Protein AF-A0A4R5LF84-F1 (afdb_monomer_lite)

Foldseek 3Di:
DAEEEEEEDPLLQVLQVLLCVVVVHPHHYDYQYQQLQFAAQACLQPPVRPRLQRSLVVQVLLPPDDSCNSVVNSVVLVVVLVDPAAYEYEAELFPSSLLVLLVSLLSCLVPQQSYWYFYDYPVCSDDDCVNVSVSVRVVVTGRDDSVVSVVSPVLNVVSNVVRARGWAADPNHTDHDHLVVLLVLLVVVVVVVVPDPPPDDDQDLQNSQVSSVVVRVRHRQDSSNSSSSQVVCVVVVVDDDDPVVCVVCVVVVVVVVVPDDDDPPPPPDDDDDD

Sequence (274 aa):
MTTIHLIYGEPAATALRQALETAGRPDRVIALRDDLTVGPLRDIDVASNPGVVQRAAFWERLGDAPPALAHDDCAALNALEADDSHVVIWHTHDAAHQLALRRVCYRLRDVPQRLNEVRLTADEISGPNAAARIEARLPDAAPISVLRITRLALEWQEAKFANGETRRWRDNTFTSGTWSDLDAMILDVLDAHEDRPAGASWLASDALGAALTRGGAGFTVGEPVVLWRLRELCAAEELRLRDDMCAACAPLAAAARAARPPLPQTAAHLSLPR

Structure (mmCIF, N/CA/C/O backbone):
data_AF-A0A4R5LF84-F1
#
_entry.id   AF-A0A4R5LF84-F1
#
loop_
_atom_site.group_PDB
_atom_site.id
_atom_site.type_symbol
_atom_site.label_atom_id
_atom_site.label_alt_id
_atom_site.label_comp_id
_atom_site.label_asym_id
_atom_site.label_entity_id
_atom_site.label_seq_id
_atom_site.pdbx_PDB_ins_code
_atom_site.Cartn_x
_atom_site.Cartn_y
_atom_site.Cartn_z
_atom_site.occupancy
_atom_site.B_iso_or_equiv
_atom_site.auth_seq_id
_atom_site.auth_comp_id
_atom_site.auth_asym_id
_atom_site.auth_atom_id
_atom_site.pdbx_PDB_model_num
ATOM 1 N N . MET A 1 1 ? -9.801 -0.338 26.945 1.00 60.41 1 MET A N 1
ATOM 2 C CA . MET A 1 1 ? -10.171 -0.775 25.583 1.00 60.41 1 MET A CA 1
ATOM 3 C C . MET A 1 1 ? -8.881 -0.882 24.799 1.00 60.41 1 MET A C 1
ATOM 5 O O . MET A 1 1 ? -8.114 0.067 24.835 1.00 60.41 1 MET A O 1
ATOM 9 N N . THR A 1 2 ? -8.596 -2.033 24.198 1.00 84.62 2 THR A N 1
ATOM 10 C CA . THR A 1 2 ? -7.394 -2.253 23.381 1.00 84.62 2 THR A CA 1
ATOM 11 C C . THR A 1 2 ? -7.616 -1.671 21.989 1.00 84.62 2 THR A C 1
ATOM 13 O O . THR A 1 2 ? -8.634 -1.975 21.362 1.00 84.62 2 THR A O 1
ATOM 16 N N . THR A 1 3 ? -6.699 -0.829 21.510 1.00 96.31 3 THR A N 1
ATOM 17 C CA . THR A 1 3 ? -6.746 -0.285 20.145 1.00 96.31 3 THR A CA 1
ATOM 18 C C . THR A 1 3 ? -5.752 -1.036 19.268 1.00 96.31 3 THR A C 1
ATOM 20 O O . THR A 1 3 ? -4.631 -1.327 19.688 1.00 96.31 3 THR A O 1
ATOM 23 N N . ILE A 1 4 ? -6.158 -1.361 18.043 1.00 98.19 4 ILE A N 1
ATOM 24 C CA . ILE A 1 4 ? -5.280 -1.938 17.026 1.00 98.19 4 ILE A CA 1
ATOM 25 C C . ILE A 1 4 ? -4.967 -0.853 16.001 1.00 98.19 4 ILE A C 1
ATOM 27 O O . ILE A 1 4 ? -5.861 -0.285 15.378 1.00 98.19 4 ILE A O 1
ATOM 31 N N . HIS A 1 5 ? -3.687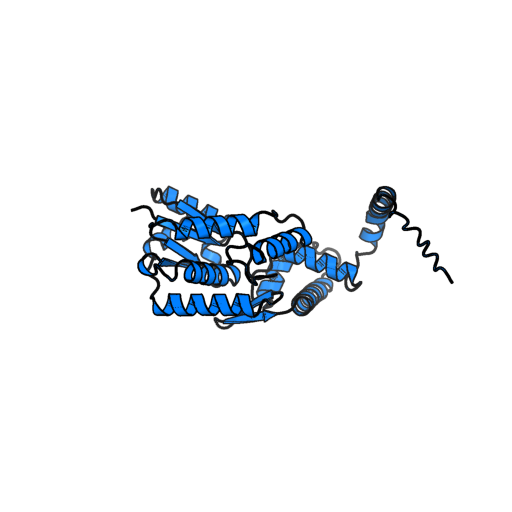 -0.570 15.813 1.00 98.50 5 HIS A N 1
ATOM 32 C CA . HIS A 1 5 ? -3.192 0.387 14.841 1.00 98.50 5 HIS A CA 1
ATOM 33 C C . HIS A 1 5 ? -2.708 -0.359 13.594 1.00 98.50 5 HIS A C 1
ATOM 35 O O . HIS A 1 5 ? -1.916 -1.294 13.706 1.00 98.50 5 HIS A O 1
ATOM 41 N N . LEU A 1 6 ? -3.160 0.054 12.409 1.00 98.44 6 LEU A N 1
ATOM 42 C CA . LEU A 1 6 ? -2.670 -0.456 11.127 1.00 98.44 6 LEU A CA 1
ATOM 43 C C . LEU A 1 6 ? -1.947 0.635 10.358 1.00 98.44 6 LEU A C 1
ATOM 45 O O . LEU A 1 6 ? -2.428 1.763 10.276 1.00 98.44 6 LEU A O 1
ATOM 49 N N . ILE A 1 7 ? -0.831 0.277 9.738 1.00 98.31 7 ILE A N 1
ATOM 50 C CA . ILE A 1 7 ? -0.108 1.147 8.813 1.00 98.31 7 ILE A CA 1
ATOM 51 C C . ILE A 1 7 ? 0.569 0.295 7.742 1.00 98.31 7 ILE A C 1
ATOM 53 O O . ILE A 1 7 ? 0.979 -0.836 8.005 1.00 98.31 7 ILE A O 1
ATOM 57 N N . TYR A 1 8 ? 0.644 0.824 6.524 1.00 97.25 8 TYR A N 1
ATOM 58 C CA . TYR A 1 8 ? 1.396 0.189 5.450 1.00 97.25 8 TYR A CA 1
ATOM 59 C C . TYR A 1 8 ? 2.903 0.432 5.630 1.00 97.25 8 TYR A C 1
ATOM 61 O O . TYR A 1 8 ? 3.317 1.554 5.922 1.00 97.25 8 TYR A O 1
ATOM 69 N N . GLY A 1 9 ? 3.704 -0.617 5.431 1.00 94.31 9 GLY A N 1
ATOM 70 C CA . GLY A 1 9 ? 5.165 -0.584 5.462 1.00 94.31 9 GLY A CA 1
ATOM 71 C C . GLY A 1 9 ? 5.775 -0.774 6.856 1.00 94.31 9 GLY A C 1
ATOM 72 O O . GLY A 1 9 ? 5.409 -0.109 7.826 1.00 94.31 9 GLY A O 1
ATOM 73 N N . GLU A 1 10 ? 6.774 -1.657 6.950 1.00 94.25 10 GLU A N 1
ATOM 74 C CA . GLU A 1 10 ? 7.465 -1.961 8.212 1.00 94.25 10 GLU A CA 1
ATOM 75 C C . GLU A 1 10 ? 8.215 -0.762 8.827 1.00 94.25 10 GLU A C 1
ATOM 77 O O . GLU A 1 10 ? 8.148 -0.600 10.049 1.00 94.25 10 GLU A O 1
ATOM 82 N N . PRO A 1 11 ? 8.883 0.124 8.054 1.00 94.50 11 PRO A N 1
ATOM 83 C CA . PRO A 1 11 ? 9.528 1.304 8.633 1.00 94.50 11 PRO A CA 1
ATOM 84 C C . PRO A 1 11 ? 8.534 2.227 9.352 1.00 94.50 11 PRO A C 1
ATOM 86 O O . PRO A 1 11 ? 8.779 2.652 10.481 1.00 94.50 11 PRO A O 1
ATOM 89 N N . ALA A 1 12 ? 7.371 2.471 8.739 1.00 96.62 12 ALA A N 1
ATOM 90 C CA . ALA A 1 12 ? 6.328 3.309 9.320 1.00 96.62 12 ALA A CA 1
ATOM 91 C C . ALA A 1 12 ? 5.664 2.628 10.533 1.00 96.62 12 ALA A C 1
ATOM 93 O O . ALA A 1 12 ? 5.406 3.280 11.546 1.00 96.62 12 ALA A O 1
ATOM 94 N N . ALA A 1 13 ? 5.461 1.306 10.480 1.00 97.75 13 ALA A N 1
ATOM 95 C CA . ALA A 1 13 ? 4.990 0.522 11.622 1.00 97.75 13 ALA A CA 1
ATOM 96 C C . ALA A 1 13 ? 5.972 0.544 12.797 1.00 97.75 13 ALA A C 1
ATOM 98 O O . ALA A 1 13 ? 5.550 0.671 13.944 1.00 97.75 13 ALA A O 1
ATOM 99 N N . THR A 1 14 ? 7.274 0.471 12.526 1.00 97.69 14 THR A N 1
ATOM 100 C CA . THR A 1 14 ? 8.323 0.559 13.549 1.00 97.69 14 THR A CA 1
ATOM 101 C C . THR A 1 14 ? 8.301 1.918 14.242 1.00 97.69 14 THR A C 1
ATOM 103 O O . THR A 1 14 ? 8.269 1.974 15.470 1.00 97.69 14 THR A O 1
ATOM 106 N N . ALA A 1 15 ? 8.219 3.006 13.472 1.00 98.00 15 ALA A N 1
ATOM 107 C CA . ALA A 1 15 ? 8.095 4.351 14.026 1.00 98.00 15 ALA A CA 1
ATOM 108 C C . ALA A 1 15 ? 6.812 4.523 14.864 1.00 98.00 15 ALA A C 1
ATOM 110 O O . ALA A 1 15 ? 6.849 5.134 15.929 1.00 98.00 15 ALA A O 1
ATOM 111 N N . LEU A 1 16 ? 5.690 3.935 14.432 1.00 98.38 16 LEU A N 1
ATOM 112 C CA . LEU A 1 16 ? 4.432 3.958 15.182 1.00 98.38 16 LEU A CA 1
ATOM 113 C C . LEU A 1 16 ? 4.494 3.145 16.484 1.00 98.38 16 LEU A C 1
ATOM 115 O O . LEU A 1 16 ? 3.971 3.601 17.499 1.00 98.38 16 LEU A O 1
ATOM 119 N N . ARG A 1 17 ? 5.150 1.975 16.491 1.00 98.12 17 ARG A N 1
ATOM 120 C CA . ARG A 1 17 ? 5.388 1.203 17.727 1.00 98.12 17 ARG A CA 1
ATOM 121 C C . ARG A 1 17 ? 6.193 2.024 18.730 1.00 98.12 17 ARG A C 1
ATOM 123 O O . ARG A 1 17 ? 5.753 2.186 19.861 1.00 98.12 17 ARG A O 1
ATOM 130 N N . GLN A 1 18 ? 7.293 2.631 18.284 1.00 97.88 18 GLN A N 1
ATOM 131 C CA . GLN A 1 18 ? 8.121 3.495 19.127 1.00 97.88 18 GLN A CA 1
ATOM 132 C C . GLN A 1 18 ? 7.339 4.706 19.668 1.00 97.88 18 GLN A C 1
ATOM 134 O O . GLN A 1 18 ? 7.492 5.071 20.834 1.00 97.88 18 GLN A O 1
ATOM 139 N N . ALA A 1 19 ? 6.478 5.319 18.849 1.00 98.06 19 ALA A N 1
ATOM 140 C CA . ALA A 1 19 ? 5.626 6.431 19.272 1.00 98.06 19 ALA A CA 1
ATOM 141 C C . ALA A 1 19 ? 4.631 6.014 20.371 1.00 98.06 19 ALA A C 1
ATOM 143 O O . ALA A 1 19 ? 4.464 6.717 21.365 1.00 98.06 19 ALA A O 1
ATOM 144 N N . LEU A 1 20 ? 3.987 4.852 20.217 1.00 97.88 20 LEU A N 1
ATOM 145 C CA . LEU A 1 20 ? 3.046 4.314 21.205 1.00 97.88 20 LEU A CA 1
ATOM 146 C C . LEU A 1 20 ? 3.741 3.917 22.510 1.00 97.88 20 LEU A C 1
ATOM 148 O O . LEU A 1 20 ? 3.230 4.232 23.584 1.00 97.88 20 LEU A O 1
ATOM 152 N N . GLU A 1 21 ? 4.911 3.284 22.423 1.00 97.31 21 GLU A N 1
ATOM 153 C CA . GLU A 1 21 ? 5.747 2.951 23.580 1.00 97.31 21 GLU A CA 1
ATOM 154 C C . GLU A 1 21 ? 6.147 4.211 24.358 1.00 97.31 21 GLU A C 1
ATOM 156 O O . GLU A 1 21 ? 5.971 4.261 25.575 1.00 97.31 21 GLU A O 1
ATOM 161 N N . THR A 1 22 ? 6.603 5.255 23.657 1.00 96.94 22 THR A N 1
ATOM 162 C CA . THR A 1 22 ? 6.957 6.556 24.259 1.00 96.94 22 THR A CA 1
ATOM 163 C C . THR A 1 22 ? 5.758 7.198 24.958 1.00 96.94 22 THR A C 1
ATOM 165 O O . THR A 1 22 ? 5.878 7.683 26.083 1.00 96.94 22 THR A O 1
ATOM 168 N N . ALA A 1 23 ? 4.576 7.112 24.345 1.00 96.25 23 ALA A N 1
ATOM 169 C CA . ALA A 1 23 ? 3.323 7.597 24.915 1.00 96.25 23 ALA A CA 1
ATOM 170 C C . ALA A 1 23 ? 2.742 6.694 26.028 1.00 96.25 23 ALA A C 1
ATOM 172 O O . ALA A 1 23 ? 1.660 6.981 26.545 1.00 96.25 23 ALA A O 1
ATOM 173 N N . GLY A 1 24 ? 3.406 5.587 26.385 1.00 95.62 24 GLY A N 1
ATOM 174 C CA . GLY A 1 24 ? 2.938 4.641 27.403 1.00 95.62 24 GLY A CA 1
ATOM 175 C C . GLY A 1 24 ? 1.653 3.897 27.021 1.00 95.62 24 GLY A C 1
ATOM 176 O O . GLY A 1 24 ? 0.900 3.474 27.901 1.00 95.62 24 GLY A O 1
ATOM 177 N N . ARG A 1 25 ? 1.370 3.754 25.720 1.00 94.56 25 ARG A N 1
ATOM 178 C CA . ARG A 1 25 ? 0.172 3.087 25.195 1.00 94.56 25 ARG A CA 1
ATOM 179 C C . ARG A 1 25 ? 0.489 1.630 24.837 1.00 94.56 25 ARG A C 1
ATOM 181 O O . ARG A 1 25 ? 1.215 1.401 23.874 1.00 94.56 25 ARG A O 1
ATOM 188 N N . PRO A 1 26 ? -0.091 0.630 25.527 1.00 92.94 26 PRO A N 1
ATOM 189 C CA . PRO A 1 26 ? 0.139 -0.791 25.241 1.00 92.94 26 PRO A CA 1
ATOM 190 C C . PRO A 1 26 ? -0.674 -1.289 24.027 1.00 92.94 26 PRO A C 1
ATOM 192 O O . PRO A 1 26 ? -1.119 -2.436 23.991 1.00 92.94 26 PRO A O 1
ATOM 195 N N . ASP A 1 27 ? -0.937 -0.409 23.061 1.00 96.00 27 ASP A N 1
ATOM 196 C CA . ASP A 1 27 ? -1.752 -0.708 21.888 1.00 96.00 27 ASP A CA 1
ATOM 197 C C . ASP A 1 27 ? -0.980 -1.572 20.882 1.00 96.00 27 ASP A C 1
ATOM 199 O O . ASP A 1 27 ? 0.245 -1.509 20.768 1.00 96.00 27 ASP A O 1
ATOM 203 N N . ARG A 1 28 ? -1.705 -2.395 20.122 1.00 96.62 28 ARG A N 1
ATOM 204 C CA . ARG A 1 28 ? -1.103 -3.329 19.162 1.00 96.62 28 ARG A CA 1
ATOM 205 C C . ARG A 1 28 ? -0.913 -2.650 17.808 1.00 96.62 28 ARG A C 1
ATOM 207 O O . ARG A 1 28 ? -1.847 -2.037 17.301 1.00 96.62 28 ARG A O 1
ATOM 214 N N . VAL A 1 29 ? 0.244 -2.843 17.172 1.00 98.06 29 VAL A N 1
ATOM 215 C CA . VAL A 1 29 ? 0.516 -2.368 15.802 1.00 98.06 29 VAL A CA 1
ATOM 216 C C . VAL A 1 29 ? 0.620 -3.541 14.831 1.00 98.06 29 VAL A C 1
ATOM 218 O O . VAL A 1 29 ? 1.381 -4.480 15.063 1.00 98.06 29 VAL A O 1
ATOM 221 N N . ILE A 1 30 ? -0.113 -3.462 13.722 1.00 97.88 30 ILE A N 1
ATOM 222 C CA . ILE A 1 30 ? -0.045 -4.390 12.592 1.00 97.88 30 ILE A CA 1
ATOM 223 C C . ILE A 1 30 ? 0.536 -3.638 11.389 1.00 97.88 30 ILE A C 1
ATOM 225 O O . ILE A 1 30 ? -0.027 -2.638 10.942 1.00 97.88 30 ILE A O 1
ATOM 229 N N . ALA A 1 31 ? 1.655 -4.137 10.865 1.00 97.31 31 ALA A N 1
ATOM 230 C CA . ALA A 1 31 ? 2.227 -3.667 9.610 1.00 97.31 31 ALA A CA 1
ATOM 231 C C . ALA A 1 31 ? 1.585 -4.436 8.450 1.00 97.31 31 ALA A C 1
ATOM 233 O O . ALA A 1 31 ? 1.705 -5.658 8.394 1.00 97.31 31 ALA A O 1
ATOM 234 N N . LEU A 1 32 ? 0.919 -3.729 7.539 1.00 96.75 32 LEU A N 1
ATOM 235 C CA . LEU A 1 32 ? 0.534 -4.287 6.242 1.00 96.75 32 LEU A CA 1
ATOM 236 C C . LEU A 1 32 ? 1.731 -4.135 5.305 1.00 96.75 32 LEU A C 1
ATOM 238 O O . LEU A 1 32 ? 2.252 -3.029 5.156 1.00 96.75 32 LEU A O 1
ATOM 242 N N . ARG A 1 33 ? 2.216 -5.229 4.726 1.00 93.56 33 ARG A N 1
ATOM 243 C CA . ARG A 1 33 ? 3.498 -5.255 3.998 1.00 93.56 33 ARG A CA 1
ATOM 244 C C . ARG A 1 33 ? 3.341 -5.515 2.507 1.00 93.56 33 ARG A C 1
ATOM 246 O O . ARG A 1 33 ? 4.270 -5.267 1.748 1.00 93.56 33 ARG A O 1
ATOM 253 N N . ASP A 1 34 ? 2.194 -6.032 2.093 1.00 93.56 34 ASP A N 1
ATOM 254 C CA . ASP A 1 34 ? 1.924 -6.384 0.711 1.00 93.56 34 ASP A CA 1
ATOM 255 C C . ASP A 1 34 ? 1.669 -5.125 -0.137 1.00 93.56 34 ASP A C 1
ATOM 257 O O . ASP A 1 34 ? 0.666 -4.435 0.051 1.00 93.56 34 ASP A O 1
ATOM 261 N N . ASP A 1 35 ? 2.570 -4.804 -1.071 1.00 94.62 35 ASP A N 1
ATOM 262 C CA . ASP A 1 35 ? 2.435 -3.624 -1.936 1.00 94.62 35 ASP A CA 1
ATOM 263 C C . ASP A 1 35 ? 1.352 -3.829 -3.004 1.00 94.62 35 ASP A C 1
ATOM 265 O O . ASP A 1 35 ? 1.576 -4.367 -4.094 1.00 94.62 35 ASP A O 1
ATOM 269 N N . LEU A 1 36 ? 0.139 -3.380 -2.687 1.00 96.31 36 LEU A N 1
ATOM 270 C CA . LEU A 1 36 ? -1.049 -3.523 -3.531 1.00 96.31 36 LEU A CA 1
ATOM 271 C C . LEU A 1 36 ? -0.988 -2.682 -4.821 1.00 96.31 36 LEU A C 1
ATOM 273 O O . LEU A 1 36 ? -1.843 -2.858 -5.696 1.00 96.31 36 LEU A O 1
ATOM 277 N N . THR A 1 37 ? -0.009 -1.780 -4.967 1.00 97.44 37 THR A N 1
ATOM 278 C CA . THR A 1 37 ? 0.106 -0.908 -6.149 1.00 97.44 37 THR A CA 1
ATOM 279 C C . THR A 1 37 ? 0.473 -1.680 -7.408 1.00 97.44 37 THR A C 1
ATOM 281 O O . THR A 1 37 ? 0.199 -1.210 -8.508 1.00 97.44 37 THR A O 1
ATOM 284 N N . VAL A 1 38 ? 1.001 -2.896 -7.266 1.00 95.81 38 VAL A N 1
ATOM 285 C CA . VAL A 1 38 ? 1.439 -3.737 -8.377 1.00 95.81 38 VAL A CA 1
ATOM 286 C C . VAL A 1 38 ? 0.874 -5.152 -8.313 1.00 95.81 38 VAL A C 1
ATOM 288 O O . VAL A 1 38 ? 0.484 -5.662 -7.257 1.00 95.81 38 VAL A O 1
ATOM 291 N N . GLY A 1 39 ? 0.831 -5.802 -9.474 1.00 94.31 39 GLY A N 1
ATOM 292 C CA . GLY A 1 39 ? 0.498 -7.217 -9.598 1.00 94.31 39 GLY A CA 1
ATOM 293 C C . GLY A 1 39 ? -0.996 -7.530 -9.431 1.00 94.31 39 GLY A C 1
ATOM 294 O O . GLY A 1 39 ? -1.841 -6.630 -9.355 1.00 94.31 39 GLY A O 1
ATOM 295 N N . PRO A 1 40 ? -1.359 -8.822 -9.394 1.00 94.38 40 PRO A N 1
ATOM 296 C CA . PRO A 1 40 ? -2.752 -9.243 -9.341 1.00 94.38 40 PRO A CA 1
ATOM 297 C C . PRO A 1 40 ? -3.381 -8.933 -7.974 1.00 94.38 40 PRO A C 1
ATOM 299 O O . PRO A 1 40 ? -2.759 -9.134 -6.930 1.00 94.38 40 PRO A O 1
ATOM 302 N N . LEU A 1 41 ? -4.635 -8.474 -7.988 1.00 94.75 41 LEU A N 1
ATOM 303 C CA . LEU A 1 41 ? -5.499 -8.299 -6.809 1.00 94.75 41 LEU A CA 1
ATOM 304 C C . LEU A 1 41 ? -6.840 -9.026 -6.927 1.00 94.75 41 LEU A C 1
ATOM 306 O O . LEU A 1 41 ? -7.611 -9.056 -5.961 1.00 94.75 41 LEU A O 1
ATOM 310 N N . ARG A 1 42 ? -7.151 -9.591 -8.097 1.00 93.56 42 ARG A N 1
ATOM 311 C CA . ARG A 1 42 ? -8.398 -10.325 -8.292 1.00 93.56 42 ARG A CA 1
ATOM 312 C C . ARG A 1 42 ? -8.516 -11.427 -7.241 1.00 93.56 42 ARG A C 1
ATOM 314 O O . ARG A 1 42 ? -7.579 -12.183 -7.010 1.00 93.56 42 ARG A O 1
ATOM 321 N N . ASP A 1 43 ? -9.668 -11.467 -6.582 1.00 91.94 43 ASP A N 1
ATOM 322 C CA . ASP A 1 43 ? -10.018 -12.467 -5.572 1.00 91.94 43 ASP A CA 1
ATOM 323 C C . ASP A 1 43 ? -9.070 -12.550 -4.353 1.00 91.94 43 ASP A C 1
ATOM 325 O O . ASP A 1 43 ? -9.099 -13.539 -3.623 1.00 91.94 43 ASP A O 1
ATOM 329 N N . ILE A 1 44 ? -8.256 -11.516 -4.083 1.00 92.69 44 ILE A N 1
ATOM 330 C CA . ILE A 1 44 ? -7.292 -11.502 -2.961 1.00 92.69 44 ILE A CA 1
ATOM 331 C C . ILE A 1 44 ? -7.954 -11.652 -1.578 1.00 92.69 44 ILE A C 1
ATOM 333 O O . ILE A 1 44 ? -7.344 -12.196 -0.666 1.00 92.69 44 ILE A O 1
ATOM 337 N N . ASP A 1 45 ? -9.207 -11.211 -1.423 1.00 90.88 45 ASP A N 1
ATOM 338 C CA . ASP A 1 45 ? -9.968 -11.342 -0.167 1.00 90.88 45 ASP A CA 1
ATOM 339 C C . ASP A 1 45 ? -11.001 -12.487 -0.201 1.00 90.88 45 ASP A C 1
ATOM 341 O O . ASP A 1 45 ? -11.886 -12.545 0.651 1.00 90.88 45 ASP A O 1
ATOM 345 N N . VAL A 1 46 ? -10.962 -13.367 -1.209 1.00 84.75 46 VAL A N 1
ATOM 346 C CA . VAL A 1 46 ? -11.893 -14.503 -1.301 1.00 84.75 46 VAL A CA 1
ATOM 347 C C . VAL A 1 46 ? -11.395 -15.643 -0.415 1.00 84.75 46 VAL A C 1
ATOM 349 O O . VAL A 1 46 ? -10.250 -16.072 -0.531 1.00 84.75 46 VAL A O 1
ATOM 352 N N . ALA A 1 47 ? -12.280 -16.179 0.430 1.00 68.44 47 ALA A N 1
ATOM 353 C CA . ALA A 1 47 ? -11.950 -17.169 1.461 1.00 68.44 47 ALA A CA 1
ATOM 354 C C . ALA A 1 47 ? -11.296 -18.468 0.940 1.00 68.44 47 ALA A C 1
ATOM 356 O O . ALA A 1 47 ? -10.560 -19.116 1.677 1.00 68.44 47 ALA A O 1
ATOM 357 N N . SER A 1 48 ? -11.523 -18.848 -0.324 1.00 69.81 48 SER A N 1
ATOM 358 C CA . SER A 1 48 ? -10.868 -20.003 -0.961 1.00 69.81 48 SER A CA 1
ATOM 359 C C . SER A 1 48 ? -9.408 -19.745 -1.380 1.00 69.81 48 SER A C 1
ATOM 361 O O . SER A 1 48 ? -8.765 -20.639 -1.924 1.00 69.81 48 SER A O 1
ATOM 363 N N . ASN A 1 49 ? -8.882 -18.537 -1.131 1.00 71.00 49 ASN A N 1
ATOM 364 C CA . ASN A 1 49 ? -7.512 -18.077 -1.389 1.00 71.00 49 ASN A CA 1
ATOM 365 C C . ASN A 1 49 ? -6.962 -18.142 -2.840 1.00 71.00 49 ASN A C 1
ATOM 367 O O . ASN A 1 49 ? -5.737 -18.090 -2.990 1.00 71.00 49 ASN A O 1
ATOM 371 N N . PRO A 1 50 ? -7.756 -18.177 -3.937 1.00 77.44 50 PRO A N 1
ATOM 372 C CA . PRO A 1 50 ? -7.177 -18.238 -5.283 1.00 77.44 50 PRO A CA 1
ATOM 373 C C . PRO A 1 50 ? -6.369 -16.977 -5.639 1.00 77.44 50 PRO A C 1
ATOM 375 O O . PRO A 1 50 ? -5.357 -17.076 -6.334 1.00 77.44 50 PRO A O 1
ATOM 378 N N . GLY A 1 51 ? -6.774 -15.799 -5.148 1.00 88.31 51 GLY A N 1
ATOM 379 C CA . GLY A 1 51 ? -6.054 -14.545 -5.385 1.00 88.31 51 GLY A CA 1
ATOM 380 C C . GLY A 1 51 ? -4.747 -14.435 -4.596 1.00 88.31 51 GLY A C 1
ATOM 381 O O . GLY A 1 51 ? -3.745 -13.961 -5.127 1.00 88.31 51 GLY A O 1
ATOM 382 N N . VAL A 1 52 ? -4.720 -14.934 -3.354 1.00 90.38 52 VAL A N 1
ATOM 383 C CA . VAL A 1 52 ? -3.516 -14.922 -2.500 1.00 90.38 52 VAL A CA 1
ATOM 384 C C . VAL A 1 52 ? -2.401 -15.763 -3.120 1.00 90.38 52 VAL A C 1
ATOM 386 O O . VAL A 1 52 ? -1.257 -15.321 -3.154 1.00 90.38 52 VAL A O 1
ATOM 389 N N . VAL A 1 53 ? -2.733 -16.930 -3.684 1.00 89.62 53 VAL A N 1
ATOM 390 C CA . VAL A 1 53 ? -1.761 -17.795 -4.377 1.00 89.62 53 VAL A CA 1
ATOM 391 C C . VAL A 1 53 ? -1.175 -17.103 -5.610 1.00 89.62 53 VAL A C 1
ATOM 393 O O . VAL A 1 53 ? 0.039 -17.102 -5.796 1.00 89.62 53 VAL A O 1
ATOM 396 N N . GLN A 1 54 ? -2.010 -16.460 -6.434 1.00 91.50 54 GLN A N 1
ATOM 397 C CA . GLN A 1 54 ? -1.530 -15.703 -7.599 1.00 91.50 54 GLN A CA 1
ATOM 398 C C . GLN A 1 54 ? -0.609 -14.548 -7.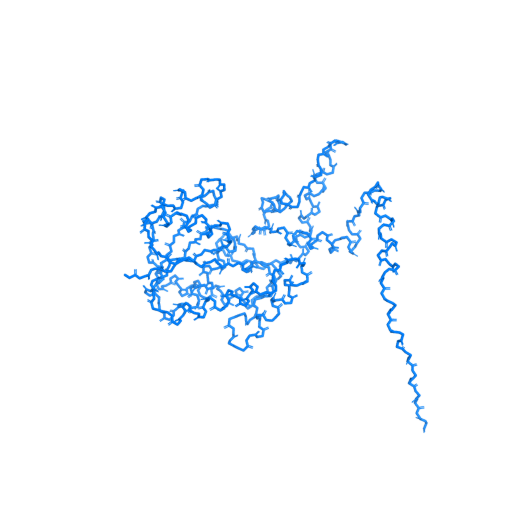198 1.00 91.50 54 GLN A C 1
ATOM 400 O O . GLN A 1 54 ? 0.350 -14.239 -7.906 1.00 91.50 54 GLN A O 1
ATOM 405 N N . ARG A 1 55 ? -0.897 -13.917 -6.059 1.00 93.00 55 ARG A N 1
ATOM 406 C CA . ARG A 1 55 ? -0.120 -12.800 -5.534 1.00 93.00 55 ARG A CA 1
ATOM 407 C C . ARG A 1 55 ? 1.206 -13.238 -4.918 1.00 93.00 55 ARG A C 1
ATOM 409 O O . ARG A 1 55 ? 2.216 -12.593 -5.175 1.00 93.00 55 ARG A O 1
ATOM 416 N N . ALA A 1 56 ? 1.229 -14.362 -4.205 1.00 90.31 56 ALA A N 1
ATOM 417 C CA . ALA A 1 56 ? 2.467 -14.996 -3.756 1.00 90.31 56 ALA A CA 1
ATOM 418 C C . ALA A 1 56 ? 3.362 -15.357 -4.953 1.00 90.31 56 ALA A C 1
ATOM 420 O O . ALA A 1 56 ? 4.511 -14.931 -5.012 1.00 90.31 56 ALA A O 1
ATOM 421 N N . ALA A 1 57 ? 2.796 -16.010 -5.976 1.00 91.12 57 ALA A N 1
ATOM 422 C CA . ALA A 1 57 ? 3.524 -16.343 -7.200 1.00 91.12 57 ALA A CA 1
ATOM 423 C C . ALA A 1 57 ? 4.022 -15.100 -7.961 1.00 91.12 57 ALA A C 1
ATOM 425 O O . ALA A 1 57 ? 5.027 -15.166 -8.662 1.00 91.12 57 ALA A O 1
ATOM 426 N N . PHE A 1 58 ? 3.311 -13.969 -7.883 1.00 92.69 58 PHE A N 1
ATOM 427 C CA . PHE A 1 58 ? 3.794 -12.697 -8.423 1.00 92.69 58 PHE A CA 1
ATOM 428 C C . PHE A 1 58 ? 5.042 -12.220 -7.675 1.00 92.69 58 PHE A C 1
ATOM 430 O O . PHE A 1 58 ? 6.057 -11.975 -8.320 1.00 92.69 58 PHE A O 1
ATOM 437 N N . TRP A 1 59 ? 4.998 -12.160 -6.343 1.00 91.50 59 TRP A N 1
ATOM 438 C CA . TRP A 1 59 ? 6.142 -11.738 -5.534 1.00 91.50 59 TRP A CA 1
ATOM 439 C C . TRP A 1 59 ? 7.364 -12.645 -5.707 1.00 91.50 59 TRP A C 1
ATOM 441 O O . TRP A 1 59 ? 8.469 -12.134 -5.871 1.00 91.50 59 TRP A O 1
ATOM 451 N N . GLU A 1 60 ? 7.164 -13.962 -5.798 1.00 89.38 60 GLU A N 1
ATOM 452 C CA . GLU A 1 60 ? 8.235 -14.930 -6.082 1.00 89.38 60 GLU A CA 1
ATOM 453 C C . GLU A 1 60 ? 8.948 -14.660 -7.417 1.00 89.38 60 GLU A C 1
ATOM 455 O O . GLU A 1 60 ? 10.155 -14.869 -7.528 1.00 89.38 60 GLU A O 1
ATOM 460 N N . ARG A 1 61 ? 8.230 -14.170 -8.441 1.00 87.00 61 ARG A N 1
ATOM 461 C CA . ARG A 1 61 ? 8.841 -13.822 -9.736 1.00 87.00 61 ARG A CA 1
ATOM 462 C C . ARG A 1 61 ? 9.692 -12.555 -9.676 1.00 87.00 61 ARG A C 1
ATOM 464 O O . ARG A 1 61 ? 10.647 -12.448 -10.441 1.00 87.00 61 ARG A O 1
ATOM 471 N N . LEU A 1 62 ? 9.356 -11.603 -8.805 1.00 86.19 62 LEU A N 1
ATOM 472 C CA . LEU A 1 62 ? 10.088 -10.335 -8.687 1.00 86.19 62 LEU A CA 1
ATOM 473 C C . LEU A 1 62 ? 11.475 -10.526 -8.038 1.00 86.19 62 LEU A C 1
ATOM 475 O O . LEU A 1 62 ? 12.401 -9.762 -8.322 1.00 86.19 62 LEU A O 1
ATOM 479 N N . GLY A 1 63 ? 11.656 -11.569 -7.224 1.00 76.81 63 GLY A N 1
ATOM 480 C CA . GLY A 1 63 ? 12.909 -11.878 -6.530 1.00 76.81 63 GLY A CA 1
ATOM 481 C C . GLY A 1 63 ? 12.698 -11.967 -5.023 1.00 76.81 63 GLY A C 1
ATOM 482 O O . GLY A 1 63 ? 11.655 -12.446 -4.608 1.00 76.81 63 GLY A O 1
ATOM 483 N N . ASP A 1 64 ? 13.666 -11.500 -4.226 1.00 71.12 64 ASP A N 1
ATOM 484 C CA . ASP A 1 64 ? 13.819 -11.641 -2.757 1.00 71.12 64 ASP A CA 1
ATOM 485 C C . ASP A 1 64 ? 12.650 -11.149 -1.856 1.00 71.12 64 ASP A C 1
ATOM 487 O O . ASP A 1 64 ? 12.826 -10.908 -0.660 1.00 71.12 64 ASP A O 1
ATOM 491 N N . ALA A 1 65 ? 11.440 -10.985 -2.389 1.00 73.38 65 ALA A N 1
ATOM 492 C CA . ALA A 1 65 ? 10.230 -10.739 -1.625 1.00 73.38 65 ALA A CA 1
ATOM 493 C C . ALA A 1 65 ? 9.808 -12.003 -0.844 1.00 73.38 65 ALA A C 1
ATOM 495 O O . ALA A 1 65 ? 9.762 -13.100 -1.410 1.00 73.38 65 ALA A O 1
ATOM 496 N N . PRO A 1 66 ? 9.439 -11.884 0.446 1.00 75.81 66 PRO A N 1
ATOM 497 C CA . PRO A 1 66 ? 8.936 -13.020 1.205 1.00 75.81 66 PRO A CA 1
ATOM 498 C C . PRO A 1 66 ? 7.650 -13.585 0.568 1.00 75.81 66 PRO A C 1
ATOM 500 O O . PRO A 1 66 ? 6.673 -12.848 0.410 1.00 75.81 66 PRO A O 1
ATOM 503 N N . PRO A 1 67 ? 7.575 -14.895 0.270 1.00 69.69 67 PRO A N 1
ATOM 504 C CA . PRO A 1 67 ? 6.401 -15.486 -0.386 1.00 69.69 67 PRO A CA 1
ATOM 505 C C . PRO A 1 67 ? 5.132 -15.395 0.480 1.00 69.69 67 PRO A C 1
ATOM 507 O O . PRO A 1 67 ? 4.012 -15.404 -0.029 1.00 69.69 67 PRO A O 1
ATOM 510 N N . ALA A 1 68 ? 5.299 -15.254 1.798 1.00 83.19 68 ALA A N 1
ATOM 511 C CA . ALA A 1 68 ? 4.211 -15.166 2.763 1.00 83.19 68 ALA A CA 1
ATOM 512 C C . ALA A 1 68 ? 3.570 -13.769 2.883 1.00 83.19 68 ALA A C 1
ATOM 514 O O . ALA A 1 68 ? 2.557 -13.657 3.562 1.00 83.19 68 ALA A O 1
ATOM 515 N N . LEU A 1 69 ? 4.090 -12.716 2.228 1.00 84.62 69 LEU A N 1
ATOM 516 C CA . LEU A 1 69 ? 3.605 -11.332 2.405 1.00 84.62 69 LEU A CA 1
ATOM 517 C C . LEU A 1 69 ? 2.079 -11.202 2.277 1.00 84.62 69 LEU A C 1
ATOM 519 O O . LEU A 1 69 ? 1.409 -10.736 3.197 1.00 84.62 69 LEU A O 1
ATOM 523 N N . ALA A 1 70 ? 1.526 -11.656 1.149 1.00 86.88 70 ALA A N 1
ATOM 524 C CA . ALA A 1 70 ? 0.091 -11.569 0.885 1.00 86.88 70 ALA A CA 1
ATOM 525 C C . ALA A 1 70 ? -0.727 -12.454 1.840 1.00 86.88 70 ALA A C 1
ATOM 527 O O . ALA A 1 70 ? -1.828 -12.081 2.244 1.00 86.88 70 ALA A O 1
ATOM 528 N N . HIS A 1 71 ? -0.193 -13.621 2.211 1.00 89.44 71 HIS A N 1
ATOM 529 C CA . HIS A 1 71 ? -0.847 -14.537 3.142 1.00 89.44 71 HIS A CA 1
ATOM 530 C C . HIS A 1 71 ? -0.932 -13.944 4.551 1.00 89.44 71 HIS A C 1
ATOM 532 O O . HIS A 1 71 ? -2.006 -13.951 5.151 1.00 89.44 71 HIS A O 1
ATOM 538 N N . ASP A 1 72 ? 0.171 -13.388 5.048 1.00 91.62 72 ASP A N 1
ATOM 539 C CA . ASP A 1 72 ? 0.270 -12.797 6.379 1.00 91.62 72 ASP A CA 1
ATOM 540 C C . ASP A 1 72 ? -0.656 -11.582 6.518 1.00 91.62 72 ASP A C 1
ATOM 542 O O . ASP A 1 72 ? -1.379 -11.468 7.509 1.00 91.62 72 ASP A O 1
ATOM 546 N N . ASP A 1 73 ? -0.701 -10.709 5.506 1.00 93.75 73 ASP A N 1
ATOM 547 C CA . ASP A 1 73 ? -1.611 -9.560 5.493 1.00 93.75 73 ASP A CA 1
ATOM 548 C C . ASP A 1 73 ? -3.083 -10.014 5.467 1.00 93.75 73 ASP A C 1
ATOM 550 O O . ASP A 1 73 ? -3.914 -9.479 6.205 1.00 93.75 73 ASP A O 1
ATOM 554 N N . CYS A 1 74 ? -3.425 -11.042 4.679 1.00 92.12 74 CYS A N 1
ATOM 555 C CA . CYS A 1 74 ? -4.765 -11.638 4.699 1.00 92.12 74 CYS A CA 1
ATOM 556 C C . CYS A 1 74 ? -5.113 -12.228 6.071 1.00 92.12 74 CYS A C 1
ATOM 558 O O . CYS A 1 74 ? -6.211 -11.996 6.578 1.00 92.12 74 CYS A O 1
ATOM 560 N N . ALA A 1 75 ? -4.193 -12.970 6.688 1.00 92.38 75 ALA A N 1
ATOM 561 C CA . ALA A 1 75 ? -4.390 -13.561 8.006 1.00 92.38 75 ALA A CA 1
ATOM 562 C C . ALA A 1 75 ? -4.585 -12.481 9.082 1.00 92.38 75 ALA A C 1
ATOM 564 O O . ALA A 1 75 ? -5.488 -12.595 9.912 1.00 92.38 75 ALA A O 1
ATOM 565 N N . ALA A 1 76 ? -3.801 -11.400 9.029 1.00 94.56 76 ALA A N 1
ATOM 566 C CA . ALA A 1 76 ? -3.941 -10.263 9.929 1.00 94.56 76 ALA A CA 1
ATOM 567 C C . ALA A 1 76 ? -5.309 -9.578 9.782 1.00 94.56 76 ALA A C 1
ATOM 569 O O . ALA A 1 76 ? -5.950 -9.278 10.789 1.00 94.56 76 ALA A O 1
ATOM 570 N N . LEU A 1 77 ? -5.788 -9.379 8.550 1.00 94.81 77 LEU A N 1
ATOM 571 C CA . LEU A 1 77 ? -7.108 -8.797 8.287 1.00 94.81 77 LEU A CA 1
ATOM 572 C C . LEU A 1 77 ? -8.254 -9.725 8.717 1.00 94.81 77 LEU A C 1
ATOM 574 O O . LEU A 1 77 ? -9.240 -9.248 9.271 1.00 94.81 77 LEU A O 1
ATOM 578 N N . ASN A 1 78 ? -8.121 -11.040 8.528 1.00 93.62 78 ASN A N 1
ATOM 579 C CA . ASN A 1 78 ? -9.103 -12.018 9.008 1.00 93.62 78 ASN A CA 1
ATOM 580 C C . ASN A 1 78 ? -9.186 -12.025 10.540 1.00 93.62 78 ASN A C 1
ATOM 582 O O . ASN A 1 78 ? -10.277 -12.039 11.103 1.00 93.62 78 ASN A O 1
ATOM 586 N N . ALA A 1 79 ? -8.037 -11.977 11.219 1.00 93.75 79 ALA A N 1
ATOM 587 C CA . ALA A 1 79 ? -7.994 -11.872 12.672 1.00 93.75 79 ALA A CA 1
ATOM 588 C C . ALA A 1 79 ? -8.619 -10.556 13.162 1.00 93.75 79 ALA A C 1
ATOM 590 O O . ALA A 1 79 ? -9.298 -10.547 14.180 1.00 93.75 79 ALA A O 1
ATOM 591 N N . LEU A 1 80 ? -8.427 -9.458 12.424 1.00 94.44 80 LEU A N 1
ATOM 592 C CA . LEU A 1 80 ? -9.000 -8.153 12.752 1.00 94.44 80 LEU A CA 1
ATOM 593 C C . LEU A 1 80 ? -10.532 -8.125 12.638 1.00 94.44 80 LEU A C 1
ATOM 595 O O . LEU A 1 80 ? -11.192 -7.490 13.461 1.00 94.44 80 LEU A O 1
ATOM 599 N N . GLU A 1 81 ? -11.090 -8.805 11.634 1.00 93.38 81 GLU A N 1
ATOM 600 C CA . GLU A 1 81 ? -12.541 -8.970 11.470 1.00 93.38 81 GLU A CA 1
ATOM 601 C C . GLU A 1 81 ? -13.172 -9.771 12.610 1.00 93.38 81 GLU A C 1
ATOM 603 O O . GLU A 1 81 ? -14.284 -9.454 13.020 1.00 93.38 81 GLU A O 1
ATOM 608 N N . ALA A 1 82 ? -12.461 -10.780 13.123 1.00 92.50 82 ALA A N 1
ATOM 609 C CA . ALA A 1 82 ? -12.916 -11.616 14.235 1.00 92.50 82 ALA A CA 1
ATOM 610 C C . ALA A 1 82 ? -12.728 -10.970 15.623 1.00 92.50 82 ALA A C 1
ATOM 612 O O . ALA A 1 82 ? -13.277 -11.466 16.605 1.00 92.50 82 ALA A O 1
ATOM 613 N N . ASP A 1 83 ? -11.929 -9.907 15.714 1.00 93.50 83 ASP A N 1
ATOM 614 C CA . ASP A 1 83 ? -11.709 -9.111 16.926 1.00 93.50 83 ASP A CA 1
ATOM 615 C C . ASP A 1 83 ? -12.802 -8.030 17.066 1.00 93.50 83 ASP A C 1
ATOM 617 O O . ASP A 1 83 ? -13.409 -7.658 16.067 1.00 93.50 83 ASP A O 1
ATOM 621 N N . ASP A 1 84 ? -13.014 -7.469 18.260 1.00 93.75 84 ASP A N 1
ATOM 622 C CA . ASP A 1 84 ? -13.967 -6.376 18.542 1.00 93.75 84 ASP A CA 1
ATOM 623 C C . ASP A 1 84 ? -13.278 -5.034 18.879 1.00 93.75 84 ASP A C 1
ATOM 625 O O . ASP A 1 84 ? -13.936 -4.005 19.055 1.00 93.75 84 ASP A O 1
ATOM 629 N N . SER A 1 85 ? -11.943 -5.005 18.943 1.00 95.88 85 SER A N 1
ATOM 630 C CA . SER A 1 85 ? -11.139 -3.814 19.226 1.00 95.88 85 SER A CA 1
ATOM 631 C C . SER A 1 85 ? -11.386 -2.675 18.234 1.00 95.88 85 SER A C 1
ATOM 633 O O . SER A 1 85 ? -11.626 -2.896 17.041 1.00 95.88 85 SER A O 1
ATOM 635 N N . HIS A 1 86 ? -11.252 -1.433 18.717 1.00 96.88 86 HIS A N 1
ATOM 636 C CA . HIS A 1 86 ? -11.182 -0.260 17.847 1.00 96.88 86 HIS A CA 1
ATOM 637 C C . HIS A 1 86 ? -9.943 -0.331 16.961 1.00 96.88 86 HIS A C 1
ATOM 639 O O . HIS A 1 86 ? -8.879 -0.790 17.380 1.00 96.88 86 HIS A O 1
ATOM 645 N N . VAL A 1 87 ? -10.096 0.158 15.738 1.00 98.31 87 VAL A N 1
ATOM 646 C CA . VAL A 1 87 ? -9.090 0.077 14.691 1.00 98.31 87 VAL A CA 1
ATOM 647 C C . VAL A 1 87 ? -8.731 1.484 14.243 1.00 98.31 87 VAL A C 1
ATOM 649 O O . VAL A 1 87 ? -9.619 2.250 13.879 1.00 98.31 87 VAL A O 1
ATOM 652 N N . VAL A 1 88 ? -7.443 1.826 14.254 1.00 98.75 88 VAL A N 1
ATOM 653 C CA . VAL A 1 88 ? -6.929 3.099 13.732 1.00 98.75 88 VAL A CA 1
ATOM 654 C C . VAL A 1 88 ? -6.037 2.808 12.533 1.00 98.75 88 VAL A C 1
ATOM 656 O O . VAL A 1 88 ? -4.965 2.227 12.693 1.00 98.75 88 VAL A O 1
ATOM 659 N N . ILE A 1 89 ? -6.452 3.219 11.335 1.00 98.62 89 ILE A N 1
ATOM 660 C CA . ILE A 1 89 ? -5.613 3.129 10.138 1.00 98.62 89 ILE A CA 1
ATOM 661 C C . ILE A 1 89 ? -4.851 4.429 9.888 1.00 98.62 89 ILE A C 1
ATOM 663 O O . ILE A 1 89 ? -5.428 5.503 9.729 1.00 98.62 89 ILE A O 1
ATOM 667 N N . TRP A 1 90 ? -3.533 4.314 9.824 1.00 98.75 90 TRP A N 1
ATOM 668 C CA . TRP A 1 90 ? -2.610 5.406 9.570 1.00 98.75 90 TRP A CA 1
ATOM 669 C C . TRP A 1 90 ? -2.224 5.396 8.104 1.00 98.75 90 TRP A C 1
ATOM 671 O O . TRP A 1 90 ? -1.770 4.379 7.569 1.00 98.75 90 TRP A O 1
ATOM 681 N N . HIS A 1 91 ? -2.413 6.521 7.429 1.00 98.31 91 HIS A N 1
ATOM 682 C CA . HIS A 1 91 ? -2.178 6.565 5.997 1.00 98.31 91 HIS A CA 1
ATOM 683 C C . HIS A 1 91 ? -1.656 7.919 5.528 1.00 98.31 91 HIS A C 1
ATOM 685 O O . HIS A 1 91 ? -2.042 8.973 6.034 1.00 98.31 91 HIS A O 1
ATOM 691 N N . THR A 1 92 ? -0.798 7.875 4.512 1.00 96.88 92 THR A N 1
ATOM 692 C CA . THR A 1 92 ? -0.381 9.054 3.754 1.00 96.88 92 THR A CA 1
ATOM 693 C C . THR A 1 92 ? -1.220 9.198 2.486 1.00 96.88 92 THR A C 1
ATOM 695 O O . THR A 1 92 ? -2.217 8.490 2.296 1.00 96.88 92 THR A O 1
ATOM 698 N N . HIS A 1 93 ? -0.844 10.136 1.617 1.00 94.69 93 HIS A N 1
ATOM 699 C CA . HIS A 1 93 ? -1.391 10.245 0.265 1.00 94.69 93 HIS A CA 1
ATOM 700 C C . HIS A 1 93 ? -0.693 9.319 -0.751 1.00 94.69 93 HIS A C 1
ATOM 702 O O . HIS A 1 93 ? -1.026 9.367 -1.930 1.00 94.69 93 HIS A O 1
ATOM 708 N N . ASP A 1 94 ? 0.258 8.485 -0.318 1.00 95.38 94 ASP A N 1
ATOM 709 C CA . ASP A 1 94 ? 0.887 7.491 -1.190 1.00 95.38 94 ASP A CA 1
ATOM 710 C C . ASP A 1 94 ? -0.113 6.399 -1.613 1.00 95.38 94 ASP A C 1
ATOM 712 O O . ASP A 1 94 ? -0.995 5.996 -0.847 1.00 95.38 94 ASP A O 1
ATOM 716 N N . ALA A 1 95 ? 0.041 5.906 -2.842 1.00 97.56 95 ALA A N 1
ATOM 717 C CA . ALA A 1 95 ? -0.855 4.933 -3.453 1.00 97.56 95 ALA A CA 1
ATOM 718 C C . ALA A 1 95 ? -0.996 3.640 -2.636 1.00 97.56 95 ALA A C 1
ATOM 720 O O . ALA A 1 95 ? -2.111 3.129 -2.501 1.00 97.56 95 ALA A O 1
ATOM 721 N N . ALA A 1 96 ? 0.089 3.125 -2.052 1.00 97.12 96 ALA A N 1
ATOM 722 C CA . ALA A 1 96 ? 0.046 1.887 -1.284 1.00 97.12 96 ALA A CA 1
ATOM 723 C C . ALA A 1 96 ? -0.742 2.073 0.020 1.00 97.12 96 ALA A C 1
ATOM 725 O O . ALA A 1 96 ? -1.629 1.276 0.337 1.00 97.12 96 ALA A O 1
ATOM 726 N N . HIS A 1 97 ? -0.527 3.195 0.716 1.00 97.94 97 HIS A N 1
ATOM 727 C CA . HIS A 1 97 ? -1.330 3.579 1.883 1.00 97.94 97 HIS A CA 1
ATOM 728 C C . HIS A 1 97 ? -2.810 3.766 1.521 1.00 97.94 97 HIS A C 1
ATOM 730 O O . HIS A 1 97 ? -3.702 3.357 2.268 1.00 97.94 97 HIS A O 1
ATOM 736 N N . GLN A 1 98 ? -3.088 4.364 0.363 1.00 98.25 98 GLN A N 1
ATOM 737 C CA . GLN A 1 98 ? -4.444 4.586 -0.128 1.00 98.25 98 GLN A CA 1
ATOM 738 C C . GLN A 1 98 ? -5.158 3.277 -0.510 1.00 98.25 98 GLN A C 1
ATOM 740 O O . GLN A 1 98 ? -6.360 3.150 -0.253 1.00 98.25 98 GLN A O 1
ATOM 745 N N . LEU A 1 99 ? -4.457 2.282 -1.059 1.00 98.44 99 LEU A N 1
ATOM 746 C CA . LEU A 1 99 ? -5.015 0.943 -1.291 1.00 98.44 99 LEU A CA 1
ATOM 747 C C . LEU A 1 99 ? -5.239 0.191 0.022 1.00 98.44 99 LEU A C 1
ATOM 749 O O . LEU A 1 99 ? -6.309 -0.387 0.208 1.00 98.44 99 LEU A O 1
ATOM 753 N N . ALA A 1 100 ? -4.285 0.252 0.955 1.00 98.06 100 ALA A N 1
ATOM 754 C CA . ALA A 1 100 ? -4.417 -0.359 2.275 1.00 98.06 100 ALA A CA 1
ATOM 755 C C . ALA A 1 100 ? -5.638 0.191 3.036 1.00 98.06 100 ALA A C 1
ATOM 757 O O . ALA A 1 100 ? -6.439 -0.585 3.557 1.00 98.06 100 ALA A O 1
ATOM 758 N N . LEU A 1 101 ? -5.846 1.515 3.017 1.00 98.56 101 LEU A N 1
ATOM 759 C CA . LEU A 1 101 ? -7.032 2.168 3.584 1.00 98.56 101 LEU A CA 1
ATOM 760 C C . LEU A 1 101 ? -8.335 1.596 3.015 1.00 98.56 101 LEU A C 1
ATOM 762 O O . LEU A 1 101 ? -9.249 1.249 3.765 1.00 98.56 101 LEU A O 1
ATOM 766 N N . ARG A 1 102 ? -8.421 1.495 1.688 1.00 98.56 102 ARG A N 1
ATOM 767 C CA . ARG A 1 102 ? -9.608 0.982 0.991 1.00 98.56 102 ARG A CA 1
ATOM 768 C C . ARG A 1 102 ? -9.866 -0.477 1.315 1.00 98.56 102 ARG A C 1
ATOM 770 O O . ARG A 1 102 ? -10.999 -0.837 1.623 1.00 98.56 102 ARG A O 1
ATOM 777 N N . ARG A 1 103 ? -8.812 -1.294 1.325 1.00 98.06 103 ARG A N 1
ATOM 778 C CA . ARG A 1 103 ? -8.889 -2.705 1.696 1.00 98.06 103 ARG A CA 1
ATOM 779 C C . ARG A 1 103 ? -9.380 -2.880 3.131 1.00 98.06 103 ARG A C 1
ATOM 781 O O . ARG A 1 103 ? -10.315 -3.640 3.349 1.00 98.06 103 ARG A O 1
ATOM 788 N N . VAL A 1 104 ? -8.827 -2.146 4.097 1.00 98.19 104 VAL A N 1
ATOM 789 C CA . VAL A 1 104 ? -9.271 -2.209 5.502 1.00 98.19 104 VAL A CA 1
ATOM 790 C C . VAL A 1 104 ? -10.723 -1.753 5.653 1.00 98.19 104 VAL A C 1
ATOM 792 O O . VAL A 1 104 ? -11.504 -2.439 6.309 1.00 98.19 104 VAL A O 1
ATOM 795 N N . CYS A 1 105 ? -11.117 -0.656 4.995 1.00 98.31 105 CYS A N 1
ATOM 796 C CA . CYS A 1 105 ? -12.511 -0.204 4.990 1.00 98.31 105 CYS A CA 1
ATOM 797 C C . CYS A 1 105 ? -13.447 -1.246 4.375 1.00 98.31 105 CYS A C 1
ATOM 799 O O . CYS A 1 105 ? -14.538 -1.452 4.890 1.00 98.31 105 CYS A O 1
ATOM 801 N N . TYR A 1 106 ? -13.024 -1.926 3.305 1.00 97.88 106 TYR A N 1
ATOM 802 C CA . TYR A 1 106 ? -13.781 -3.026 2.720 1.00 97.88 106 TYR A CA 1
ATOM 803 C C . TYR A 1 106 ? -13.938 -4.190 3.696 1.00 97.88 106 TYR A C 1
ATOM 805 O O . TYR A 1 106 ? -15.056 -4.663 3.868 1.00 97.88 106 TYR A O 1
ATOM 813 N N . ARG A 1 107 ? -12.854 -4.652 4.329 1.00 96.06 107 ARG A N 1
ATOM 814 C CA . ARG A 1 107 ? -12.882 -5.788 5.266 1.00 96.06 107 ARG A CA 1
ATOM 815 C C . ARG A 1 107 ? -13.790 -5.497 6.470 1.00 96.06 107 ARG A C 1
ATOM 817 O O . ARG A 1 107 ? -14.701 -6.256 6.765 1.00 96.06 107 ARG A O 1
ATOM 824 N N . LEU A 1 108 ? -13.656 -4.320 7.074 1.00 96.94 108 LEU A N 1
ATOM 825 C CA . LEU A 1 108 ? -14.398 -3.943 8.285 1.00 96.94 108 LEU A CA 1
ATOM 826 C C . LEU A 1 108 ? -15.712 -3.181 8.028 1.00 96.94 108 LEU A C 1
ATOM 828 O O . LEU A 1 108 ? -16.270 -2.588 8.952 1.00 96.94 108 LEU A O 1
ATOM 832 N N . ARG A 1 109 ? -16.234 -3.186 6.793 1.00 96.75 109 ARG A N 1
ATOM 833 C CA . ARG A 1 109 ? -17.435 -2.413 6.407 1.00 96.75 109 ARG A CA 1
ATOM 834 C C . ARG A 1 109 ? -18.700 -2.778 7.189 1.00 96.75 109 ARG A C 1
ATOM 836 O O . ARG A 1 109 ? -19.580 -1.933 7.317 1.00 96.75 109 ARG A O 1
ATOM 843 N N . ASP A 1 110 ? -18.775 -4.004 7.705 1.00 95.88 110 ASP A N 1
ATOM 844 C CA . ASP A 1 110 ? -19.930 -4.515 8.454 1.00 95.88 110 ASP A CA 1
ATOM 845 C C . ASP A 1 110 ? -19.893 -4.106 9.944 1.00 95.88 110 ASP A C 1
ATOM 847 O O . ASP A 1 110 ? -20.877 -4.263 10.664 1.00 95.88 110 ASP A O 1
ATOM 851 N N . VAL A 1 111 ? -18.780 -3.519 10.403 1.00 96.25 111 VAL A N 1
ATOM 852 C CA . VAL A 1 111 ? -18.572 -3.005 11.771 1.00 96.25 111 VAL A CA 1
ATOM 853 C C . VAL A 1 111 ? -17.956 -1.591 11.760 1.00 96.25 111 VAL A C 1
ATOM 855 O O . VAL A 1 111 ? -16.928 -1.331 12.397 1.00 96.25 111 VAL A O 1
ATOM 858 N N . PRO A 1 112 ? -18.569 -0.633 11.038 1.00 95.69 112 PRO A N 1
ATOM 859 C CA . PRO A 1 112 ? -17.957 0.655 10.710 1.00 95.69 112 PRO A CA 1
ATOM 860 C C . PRO A 1 112 ? -17.641 1.527 11.934 1.00 95.69 112 PRO A C 1
ATOM 862 O O . PRO A 1 112 ? -16.717 2.333 11.889 1.00 95.69 112 PRO A O 1
ATOM 865 N N . GLN A 1 113 ? -18.352 1.345 13.050 1.00 95.31 113 GLN A N 1
ATOM 866 C CA . GLN A 1 113 ? -18.139 2.065 14.311 1.00 95.31 113 GLN A CA 1
ATOM 867 C C . GLN A 1 113 ? -16.758 1.822 14.942 1.00 95.31 113 GLN A C 1
ATOM 869 O O . GLN A 1 113 ? -16.336 2.574 15.821 1.00 95.31 113 GLN A O 1
ATOM 874 N N . ARG A 1 114 ? -16.051 0.767 14.518 1.00 96.06 114 ARG A N 1
ATOM 875 C CA . ARG A 1 114 ? -14.700 0.448 14.996 1.00 96.06 114 ARG A CA 1
ATOM 876 C C . ARG A 1 114 ? -13.615 1.232 14.260 1.00 96.06 114 ARG A C 1
ATOM 878 O O . ARG A 1 114 ? -12.518 1.359 14.802 1.00 96.06 114 ARG A O 1
ATOM 885 N N . LEU A 1 115 ? -13.902 1.730 13.055 1.00 98.25 115 LEU A N 1
ATOM 886 C CA . LEU A 1 115 ? -12.915 2.312 12.150 1.00 98.25 115 LEU A CA 1
ATOM 887 C C . LEU A 1 115 ? -12.643 3.786 12.455 1.00 98.25 115 LEU A C 1
ATOM 889 O O . LEU A 1 115 ? -13.518 4.645 12.359 1.00 98.25 115 LEU A O 1
ATOM 893 N N . ASN A 1 116 ? -11.378 4.068 12.728 1.00 98.62 116 ASN A N 1
ATOM 894 C CA . ASN A 1 116 ? -10.807 5.396 12.874 1.00 98.62 116 ASN A CA 1
ATOM 895 C C . ASN A 1 116 ? -9.620 5.533 11.920 1.00 98.62 116 ASN A C 1
ATOM 897 O O . ASN A 1 116 ? -9.024 4.535 11.510 1.00 98.62 116 ASN A O 1
ATOM 901 N N . GLU A 1 117 ? -9.236 6.757 11.595 1.00 98.62 117 GLU A N 1
ATOM 902 C CA . GLU A 1 117 ? -8.054 7.031 10.787 1.00 98.62 117 GLU A CA 1
ATOM 903 C C . GLU A 1 117 ? -7.168 8.101 11.417 1.00 98.62 117 GLU A C 1
ATOM 905 O O . GLU A 1 117 ? -7.640 8.957 12.165 1.00 98.62 117 GLU A O 1
ATOM 910 N N . VAL A 1 118 ? -5.898 8.088 11.021 1.00 98.75 118 VAL A N 1
ATOM 911 C CA . VAL A 1 118 ? -4.999 9.233 11.148 1.00 98.75 118 VAL A CA 1
ATOM 912 C C . VAL A 1 118 ? -4.367 9.504 9.792 1.00 98.75 118 VAL A C 1
ATOM 914 O O . VAL A 1 118 ? -3.837 8.604 9.132 1.00 98.75 118 VAL A O 1
ATOM 917 N N . ARG A 1 119 ? -4.422 10.771 9.382 1.00 98.06 119 ARG A N 1
ATOM 918 C CA . ARG A 1 119 ? -3.833 11.246 8.132 1.00 98.06 119 ARG A CA 1
ATOM 919 C C . ARG A 1 119 ? -2.466 11.850 8.393 1.00 98.06 119 ARG A C 1
ATOM 921 O O . ARG A 1 119 ? -2.336 12.761 9.214 1.00 98.06 119 ARG A O 1
ATOM 928 N N . LEU A 1 120 ? -1.495 11.358 7.637 1.00 97.88 120 LEU A N 1
ATOM 929 C CA . LEU A 1 120 ? -0.107 11.784 7.668 1.00 97.88 120 LEU A CA 1
ATOM 930 C C . LEU A 1 120 ? 0.333 12.302 6.291 1.00 97.88 120 LEU A C 1
ATOM 932 O O . LEU A 1 120 ? -0.250 12.000 5.249 1.00 97.88 120 LEU A O 1
ATOM 936 N N . THR A 1 121 ? 1.407 13.065 6.293 1.00 96.00 121 THR A N 1
ATOM 937 C CA . THR A 1 121 ? 2.223 13.445 5.143 1.00 96.00 121 THR A CA 1
ATOM 938 C C . THR A 1 121 ? 3.371 12.448 4.973 1.00 96.00 121 THR A C 1
ATOM 940 O O . THR A 1 121 ? 3.698 11.689 5.887 1.00 96.00 121 THR A O 1
ATOM 943 N N . ALA A 1 122 ? 3.999 12.427 3.794 1.00 91.50 122 ALA A N 1
ATOM 944 C CA . ALA A 1 122 ? 5.133 11.536 3.534 1.00 91.50 122 ALA A CA 1
ATOM 945 C C . ALA A 1 122 ? 6.330 11.817 4.466 1.00 91.50 122 ALA A C 1
ATOM 947 O O . ALA A 1 122 ? 6.996 10.886 4.923 1.00 91.50 122 ALA A O 1
ATOM 948 N N . ASP A 1 123 ? 6.558 13.087 4.808 1.00 92.62 123 ASP A N 1
ATOM 949 C CA . ASP A 1 123 ? 7.649 13.503 5.692 1.00 92.62 123 ASP A CA 1
ATOM 950 C C . ASP A 1 123 ? 7.421 13.084 7.150 1.00 92.62 123 ASP A C 1
ATOM 952 O O . ASP A 1 123 ? 8.377 12.865 7.894 1.00 92.62 123 ASP A O 1
ATOM 956 N N . GLU A 1 124 ? 6.169 12.931 7.588 1.00 95.25 124 GLU A N 1
ATOM 957 C CA . GLU A 1 124 ? 5.860 12.500 8.957 1.00 95.25 124 GLU A CA 1
ATOM 958 C C . GLU A 1 124 ? 6.238 11.042 9.225 1.00 95.25 124 GLU A C 1
ATOM 960 O O . GLU A 1 124 ? 6.592 10.714 10.354 1.00 95.25 124 GLU A O 1
ATOM 965 N N . ILE A 1 125 ? 6.224 10.187 8.200 1.00 94.19 125 ILE A N 1
ATOM 966 C CA . ILE A 1 125 ? 6.583 8.763 8.321 1.00 94.19 125 ILE A CA 1
ATOM 967 C C . ILE A 1 125 ? 8.033 8.458 7.928 1.00 94.19 125 ILE A C 1
ATOM 969 O O . ILE A 1 125 ? 8.441 7.299 7.963 1.00 94.19 125 ILE A O 1
ATOM 973 N N . SER A 1 126 ? 8.806 9.478 7.550 1.00 89.94 126 SER A N 1
ATOM 974 C CA . SER A 1 126 ? 10.136 9.314 6.961 1.00 89.94 126 SER A CA 1
ATOM 975 C C . SER A 1 126 ? 11.239 9.968 7.795 1.00 89.94 126 SER A C 1
ATOM 977 O O . SER A 1 126 ? 11.072 11.037 8.389 1.00 89.94 126 SER A O 1
ATOM 979 N N . GLY A 1 127 ? 12.421 9.350 7.775 1.00 90.19 127 GLY A N 1
ATOM 980 C CA . GLY A 1 127 ? 13.624 9.866 8.425 1.00 90.19 127 GLY A CA 1
ATOM 981 C C . GLY A 1 127 ? 13.702 9.595 9.937 1.00 90.19 127 GLY A C 1
ATOM 982 O O . GLY A 1 127 ? 12.816 8.973 10.520 1.00 90.19 127 GLY A O 1
ATOM 983 N N . PRO A 1 128 ? 14.773 10.068 10.599 1.00 90.88 128 PRO A N 1
ATOM 984 C CA . PRO A 1 128 ? 15.114 9.665 11.968 1.00 90.88 128 PRO A CA 1
ATOM 985 C C . PRO A 1 128 ? 14.117 10.142 13.035 1.00 90.88 128 PRO A C 1
ATOM 987 O O . PRO A 1 128 ? 14.039 9.550 14.105 1.00 90.88 128 PRO A O 1
ATOM 990 N N . ASN A 1 129 ? 13.335 11.186 12.746 1.00 94.38 129 ASN A N 1
ATOM 991 C CA . ASN A 1 129 ? 12.367 11.769 13.683 1.00 94.38 129 ASN A CA 1
ATOM 992 C C . ASN A 1 129 ? 10.925 11.285 13.443 1.00 94.38 129 ASN A C 1
ATOM 994 O O . ASN A 1 129 ? 9.995 11.873 13.994 1.00 94.38 129 ASN A O 1
ATOM 998 N N . ALA A 1 130 ? 10.721 10.250 12.617 1.00 96.88 130 ALA A N 1
ATOM 999 C CA . ALA A 1 130 ? 9.388 9.755 12.270 1.00 96.88 130 ALA A CA 1
ATOM 1000 C C . ALA A 1 130 ? 8.563 9.372 13.511 1.00 96.88 130 ALA A C 1
ATOM 1002 O O . ALA A 1 130 ? 7.409 9.769 13.618 1.00 96.88 130 ALA A O 1
ATOM 1003 N N . ALA A 1 131 ? 9.162 8.689 14.493 1.00 97.62 131 ALA A N 1
ATOM 1004 C CA . ALA A 1 131 ? 8.458 8.286 15.713 1.00 97.62 131 ALA A CA 1
ATOM 1005 C C . ALA A 1 131 ? 7.902 9.489 16.498 1.00 97.62 131 ALA A C 1
ATOM 1007 O O . ALA A 1 131 ? 6.718 9.517 16.811 1.00 97.62 131 ALA A O 1
ATOM 1008 N N . ALA A 1 132 ? 8.715 10.525 16.731 1.00 97.69 132 ALA A N 1
ATOM 1009 C CA . ALA A 1 132 ? 8.279 11.732 17.440 1.00 97.69 132 ALA A CA 1
ATOM 1010 C C . ALA A 1 132 ? 7.199 12.514 16.668 1.00 97.69 132 ALA A C 1
ATOM 1012 O O . ALA A 1 132 ? 6.273 13.067 17.259 1.00 97.69 132 ALA A O 1
ATOM 1013 N N . ARG A 1 133 ? 7.291 12.550 15.329 1.00 97.69 133 ARG A N 1
ATOM 1014 C CA . ARG A 1 133 ? 6.253 13.163 14.485 1.00 97.69 133 ARG A CA 1
ATOM 1015 C C . ARG A 1 133 ? 4.946 12.382 14.567 1.00 97.69 133 ARG A C 1
ATOM 1017 O O . ARG A 1 133 ? 3.905 12.993 14.749 1.00 97.69 133 ARG A O 1
ATOM 1024 N N . ILE A 1 134 ? 4.997 11.053 14.484 1.00 98.06 134 ILE A N 1
ATOM 1025 C CA . ILE A 1 134 ? 3.820 10.185 14.619 1.00 98.06 134 ILE A CA 1
ATOM 1026 C C . ILE A 1 134 ? 3.201 10.305 16.018 1.00 98.06 134 ILE A C 1
ATOM 1028 O O . ILE A 1 134 ? 1.979 10.378 16.131 1.00 98.06 134 ILE A O 1
ATOM 1032 N N . GLU A 1 135 ? 4.017 10.381 17.072 1.00 97.88 135 GLU A N 1
ATOM 1033 C CA . GLU A 1 135 ? 3.557 10.575 18.453 1.00 97.88 135 GLU A CA 1
ATOM 1034 C C . GLU A 1 135 ? 2.685 11.830 18.582 1.00 97.88 135 GLU A C 1
ATOM 1036 O O . GLU A 1 135 ? 1.580 11.771 19.125 1.00 97.88 135 GLU A O 1
ATOM 1041 N N . ALA A 1 136 ? 3.116 12.943 17.981 1.00 97.88 136 ALA A N 1
ATOM 1042 C CA . ALA A 1 136 ? 2.360 14.195 17.970 1.00 97.88 136 ALA A CA 1
ATOM 1043 C C . ALA A 1 136 ? 0.991 14.090 17.265 1.00 97.88 136 ALA A C 1
ATOM 1045 O O . ALA A 1 136 ? 0.121 14.927 17.497 1.00 97.88 136 ALA A O 1
ATOM 1046 N N . ARG A 1 137 ? 0.786 13.067 16.424 1.00 98.25 137 ARG A N 1
ATOM 1047 C CA . ARG A 1 137 ? -0.449 12.819 15.658 1.00 98.25 137 ARG A CA 1
ATOM 1048 C C . ARG A 1 137 ? -1.354 11.768 16.312 1.00 98.25 137 ARG A C 1
ATOM 1050 O O . ARG A 1 137 ? -2.452 11.521 15.823 1.00 98.25 137 ARG A O 1
ATOM 1057 N N . LEU A 1 138 ? -0.946 11.161 17.433 1.00 97.31 138 LEU A N 1
ATOM 1058 C CA . LEU A 1 138 ? -1.781 10.217 18.195 1.00 97.31 138 LEU A CA 1
ATOM 1059 C C . LEU A 1 138 ? -3.166 10.775 18.582 1.00 97.31 138 LEU A C 1
ATOM 1061 O O . LEU A 1 138 ? -4.126 10.000 18.513 1.00 97.31 138 LEU A O 1
ATOM 1065 N N . PRO A 1 139 ? -3.318 12.062 18.966 1.00 97.31 139 PRO A N 1
ATOM 1066 C CA . PRO A 1 139 ? -4.627 12.636 19.286 1.00 97.31 139 PRO A CA 1
ATOM 1067 C C . PRO A 1 139 ? -5.556 12.809 18.077 1.00 97.31 139 PRO A C 1
ATOM 1069 O O . PRO A 1 139 ? -6.752 13.008 18.269 1.00 97.31 139 PRO A O 1
ATOM 1072 N N . ASP A 1 140 ? -5.037 12.722 16.849 1.00 98.31 140 ASP A N 1
ATOM 1073 C CA . ASP A 1 140 ? -5.803 12.996 15.626 1.00 98.31 140 ASP A CA 1
ATOM 1074 C C . ASP A 1 140 ? -6.649 11.808 15.156 1.00 98.31 140 ASP A C 1
ATOM 1076 O O . ASP A 1 140 ? -7.311 11.893 14.119 1.00 98.31 140 ASP A O 1
ATOM 1080 N N . ALA A 1 141 ? -6.622 10.690 15.889 1.00 97.94 141 ALA A N 1
ATOM 1081 C CA . ALA A 1 141 ? -7.428 9.520 15.577 1.00 97.94 141 ALA A CA 1
ATOM 1082 C C . ALA A 1 141 ? -8.915 9.892 15.587 1.00 97.94 141 ALA A C 1
ATOM 1084 O O . ALA A 1 141 ? -9.491 10.195 16.632 1.00 97.94 141 ALA A O 1
ATOM 1085 N N . ALA A 1 142 ? -9.535 9.850 14.409 1.00 98.06 142 ALA A N 1
ATOM 1086 C CA . ALA A 1 142 ? -10.915 10.272 14.214 1.00 98.06 142 ALA A CA 1
ATOM 1087 C C . ALA A 1 142 ? -11.745 9.163 13.551 1.00 98.06 142 ALA A C 1
ATOM 1089 O O . ALA A 1 142 ? -11.230 8.483 12.658 1.00 98.06 142 ALA A O 1
ATOM 1090 N N . PRO A 1 143 ? -13.029 8.989 13.921 1.00 98.31 143 PRO A N 1
ATOM 1091 C CA . PRO A 1 143 ? -13.906 8.019 13.275 1.00 98.31 143 PRO A CA 1
ATOM 1092 C C . PRO A 1 143 ? -14.059 8.279 11.775 1.00 98.31 143 PRO A C 1
ATOM 1094 O O . PRO A 1 143 ? -14.254 9.419 11.343 1.00 98.31 143 PRO A O 1
ATOM 1097 N N . ILE A 1 144 ? -14.059 7.212 10.975 1.00 98.38 144 ILE A N 1
ATOM 1098 C CA . ILE A 1 144 ? -14.376 7.307 9.548 1.00 98.38 144 ILE A CA 1
ATOM 1099 C C . ILE A 1 144 ? -15.899 7.255 9.389 1.00 98.38 144 ILE A C 1
ATOM 1101 O O . ILE A 1 144 ? -16.565 6.364 9.912 1.00 98.38 144 ILE A O 1
ATOM 1105 N N . SER A 1 145 ? -16.483 8.196 8.644 1.00 98.31 145 SER A N 1
ATOM 1106 C CA . SER A 1 145 ? -17.931 8.183 8.409 1.00 98.31 145 SER A CA 1
ATOM 1107 C C . SER A 1 145 ? -18.373 6.950 7.609 1.00 98.31 145 SER A C 1
ATOM 1109 O O . SER A 1 145 ? -17.693 6.523 6.674 1.00 98.31 145 SER A O 1
ATOM 1111 N N . VAL A 1 146 ? -19.563 6.420 7.916 1.00 98.06 146 VAL A N 1
ATOM 1112 C CA . VAL A 1 146 ? -20.143 5.241 7.236 1.00 98.06 146 VAL A CA 1
ATOM 1113 C C . VAL A 1 146 ? -20.228 5.435 5.716 1.00 98.06 146 VAL A C 1
ATOM 1115 O O . VAL A 1 146 ? -19.893 4.530 4.950 1.00 98.06 146 VAL A O 1
ATOM 1118 N N . LEU A 1 147 ? -20.606 6.637 5.262 1.00 98.19 147 LEU A N 1
ATOM 1119 C CA . LEU A 1 147 ? -20.648 6.980 3.835 1.00 98.19 147 LEU A CA 1
ATOM 1120 C C . LEU A 1 147 ? -19.267 6.870 3.184 1.00 98.19 147 LEU A C 1
ATOM 1122 O O . LEU A 1 147 ? -19.132 6.343 2.080 1.00 98.19 147 LEU A O 1
ATOM 1126 N N . ARG A 1 148 ? -18.222 7.336 3.876 1.00 98.06 148 ARG A N 1
ATOM 1127 C CA . ARG A 1 148 ? -16.861 7.241 3.361 1.00 98.06 148 ARG A CA 1
ATOM 1128 C C . ARG A 1 148 ? -16.344 5.808 3.379 1.00 98.06 148 ARG A C 1
ATOM 1130 O O . ARG A 1 148 ? -15.699 5.427 2.409 1.00 98.06 148 ARG A O 1
ATOM 1137 N N . ILE A 1 149 ? -16.629 5.030 4.423 1.00 98.69 149 ILE A N 1
ATOM 1138 C CA . ILE A 1 149 ? -16.278 3.601 4.486 1.00 98.69 149 ILE A CA 1
ATOM 1139 C C . ILE A 1 149 ? -16.895 2.867 3.294 1.00 98.69 149 ILE A C 1
ATOM 1141 O O . ILE A 1 149 ? -16.184 2.169 2.579 1.00 98.69 149 ILE A O 1
ATOM 1145 N N . THR A 1 150 ? -18.181 3.104 3.020 1.00 98.19 150 THR A N 1
ATOM 1146 C CA . THR A 1 150 ? -18.895 2.502 1.883 1.00 98.19 150 THR A CA 1
ATOM 1147 C C . THR A 1 150 ? -18.241 2.870 0.551 1.00 98.19 150 THR A C 1
ATOM 1149 O O . THR A 1 150 ? -17.979 1.992 -0.268 1.00 98.19 150 THR A O 1
ATOM 1152 N N . ARG A 1 151 ? -17.905 4.152 0.347 1.00 98.25 151 ARG A N 1
ATOM 1153 C CA . ARG A 1 151 ? -17.200 4.603 -0.862 1.00 98.25 151 ARG A CA 1
ATOM 1154 C C . ARG A 1 151 ? -15.828 3.939 -1.007 1.00 98.25 151 ARG A C 1
ATOM 1156 O O . ARG A 1 151 ? -15.520 3.409 -2.064 1.00 98.25 151 ARG A O 1
ATOM 1163 N N . LEU A 1 152 ? -15.014 3.941 0.049 1.00 98.44 152 LEU A N 1
ATOM 1164 C CA . LEU A 1 152 ? -13.679 3.334 0.030 1.00 98.44 152 LEU A CA 1
ATOM 1165 C C . LEU A 1 152 ? -13.743 1.821 -0.221 1.00 98.44 152 LEU A C 1
ATOM 1167 O O . LEU A 1 152 ? -12.891 1.276 -0.919 1.00 98.44 152 LEU A O 1
ATOM 1171 N N . ALA A 1 153 ? -14.759 1.152 0.325 1.00 98.31 153 ALA A N 1
ATOM 1172 C CA . ALA A 1 153 ? -15.006 -0.262 0.090 1.00 98.31 153 ALA A CA 1
ATOM 1173 C C . ALA A 1 153 ? -15.374 -0.550 -1.375 1.00 98.31 153 ALA A C 1
ATOM 1175 O O . ALA A 1 153 ? -14.898 -1.540 -1.930 1.00 98.31 153 ALA A O 1
ATOM 1176 N N . LEU A 1 154 ? -16.167 0.318 -2.011 1.00 98.19 154 LEU A N 1
ATOM 1177 C CA . LEU A 1 154 ? -16.480 0.216 -3.438 1.00 98.19 154 LEU A CA 1
ATOM 1178 C C . LEU A 1 154 ? -15.235 0.453 -4.304 1.00 98.19 154 LEU A C 1
ATOM 1180 O O . LEU A 1 154 ? -14.922 -0.374 -5.155 1.00 98.19 154 LEU A O 1
ATOM 1184 N N . GLU A 1 155 ? -14.469 1.510 -4.022 1.00 98.00 155 GLU A N 1
ATOM 1185 C CA . GLU A 1 155 ? -13.214 1.819 -4.726 1.00 98.00 155 GLU A CA 1
ATOM 1186 C C . GLU A 1 155 ? -12.200 0.658 -4.615 1.00 98.00 155 GLU A C 1
ATOM 1188 O O . GLU A 1 155 ? -11.455 0.370 -5.552 1.00 98.00 155 GLU A O 1
ATOM 1193 N N . TRP A 1 156 ? -12.185 -0.068 -3.488 1.00 98.06 156 TRP A N 1
ATOM 1194 C CA . TRP A 1 156 ? -11.409 -1.307 -3.364 1.00 98.06 156 TRP A CA 1
ATOM 1195 C C . TRP A 1 156 ? -11.893 -2.404 -4.318 1.00 98.06 156 TRP A C 1
ATOM 1197 O O . TRP A 1 156 ? -11.084 -3.064 -4.972 1.00 98.06 156 TRP A O 1
ATOM 1207 N N . GLN A 1 157 ? -13.207 -2.631 -4.393 1.00 97.31 157 GLN A N 1
ATOM 1208 C CA . GLN A 1 157 ? -13.777 -3.628 -5.300 1.00 97.31 157 GLN A CA 1
ATOM 1209 C C . GLN A 1 157 ? -13.471 -3.292 -6.762 1.00 97.31 157 GLN A C 1
ATOM 1211 O O . GLN A 1 157 ? -13.102 -4.191 -7.516 1.00 97.31 157 GLN A O 1
ATOM 1216 N N . GLU A 1 158 ? -13.542 -2.016 -7.139 1.00 97.12 158 GLU A N 1
ATOM 1217 C CA . GLU A 1 158 ? -13.158 -1.525 -8.465 1.00 97.12 158 GLU A CA 1
ATOM 1218 C C . GLU A 1 158 ? -11.677 -1.799 -8.758 1.00 97.12 158 GLU A C 1
ATOM 1220 O O . GLU A 1 158 ? -11.357 -2.375 -9.797 1.00 97.12 158 GLU A O 1
ATOM 1225 N N . ALA A 1 159 ? -10.771 -1.493 -7.823 1.00 96.94 159 ALA A N 1
ATOM 1226 C CA . ALA A 1 159 ? -9.339 -1.760 -7.981 1.00 96.94 159 ALA A CA 1
ATOM 1227 C C . ALA A 1 159 ? -9.017 -3.262 -8.127 1.00 96.94 159 ALA A C 1
ATOM 1229 O O . ALA A 1 159 ? -8.128 -3.641 -8.904 1.00 96.94 159 ALA A O 1
ATOM 1230 N N . LYS A 1 160 ? -9.748 -4.129 -7.408 1.00 95.75 160 LYS A N 1
ATOM 1231 C CA . LYS A 1 160 ? -9.661 -5.591 -7.559 1.00 95.75 160 LYS A CA 1
ATOM 1232 C C . LYS A 1 160 ? -10.202 -6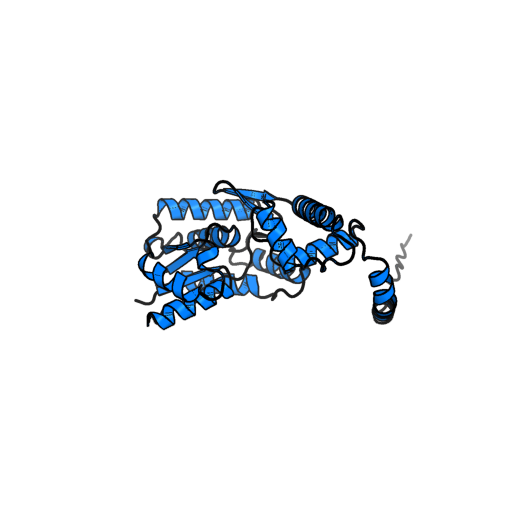.066 -8.902 1.00 95.75 160 LYS A C 1
ATOM 1234 O O . LYS A 1 160 ? -9.609 -6.958 -9.503 1.00 95.75 160 LYS A O 1
ATOM 1239 N N . PHE A 1 161 ? -11.318 -5.498 -9.356 1.00 95.44 161 PHE A N 1
ATOM 1240 C CA . PHE A 1 161 ? -11.965 -5.882 -10.607 1.00 95.44 161 PHE A CA 1
ATOM 124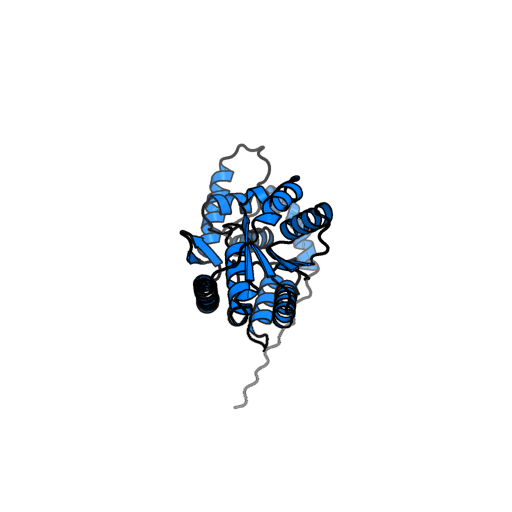1 C C . PHE A 1 161 ? -11.153 -5.446 -11.828 1.00 95.44 161 PHE A C 1
ATOM 1243 O O . PHE A 1 161 ? -10.938 -6.253 -12.728 1.00 95.44 161 PHE A O 1
ATOM 1250 N N . ALA A 1 162 ? -10.653 -4.206 -11.828 1.00 96.38 162 ALA A N 1
ATOM 1251 C CA . ALA A 1 162 ? -9.781 -3.683 -12.876 1.00 96.38 162 ALA A CA 1
ATOM 1252 C C . ALA A 1 162 ? -8.499 -4.516 -13.010 1.00 96.38 162 ALA A C 1
ATOM 1254 O O . ALA A 1 162 ? -8.022 -4.734 -14.118 1.00 96.38 162 ALA A O 1
ATOM 1255 N N . ASN A 1 163 ? -7.967 -5.008 -11.881 1.00 94.44 163 ASN A N 1
ATOM 1256 C CA . ASN A 1 163 ? -6.844 -5.946 -11.821 1.00 94.44 163 ASN A CA 1
ATOM 1257 C C . ASN A 1 163 ? -5.628 -5.542 -12.685 1.00 94.44 163 ASN A C 1
ATOM 1259 O O . ASN A 1 163 ? -4.954 -6.406 -13.241 1.00 94.44 163 ASN A O 1
ATOM 1263 N N . GLY A 1 164 ? -5.373 -4.236 -12.809 1.00 94.69 164 GLY A N 1
ATOM 1264 C CA . GLY A 1 164 ? -4.276 -3.708 -13.619 1.00 94.69 164 GLY A CA 1
ATOM 1265 C C . GLY A 1 164 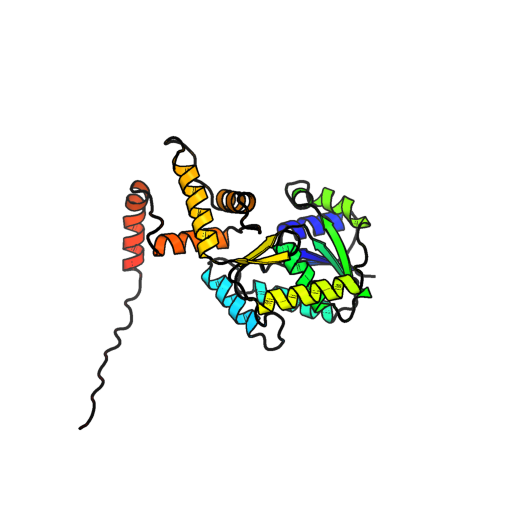? -2.899 -4.147 -13.120 1.00 94.69 164 GLY A C 1
ATOM 1266 O O . GLY A 1 164 ? -2.733 -4.496 -11.949 1.00 94.69 164 GLY A O 1
ATOM 1267 N N . GLU A 1 165 ? -1.913 -4.095 -14.015 1.00 96.12 165 GLU A N 1
ATOM 1268 C CA . GLU A 1 165 ? -0.513 -4.414 -13.710 1.00 96.12 165 GLU A CA 1
ATOM 1269 C C . GLU A 1 165 ? 0.057 -3.467 -12.652 1.00 96.12 165 GLU A C 1
ATOM 1271 O O . GLU A 1 165 ? 0.688 -3.912 -11.692 1.00 96.12 165 GLU A O 1
ATOM 1276 N N . THR A 1 166 ? -0.249 -2.174 -12.799 1.00 97.00 166 THR A N 1
ATOM 1277 C CA . THR A 1 166 ? 0.031 -1.127 -11.813 1.00 97.00 166 THR A CA 1
ATOM 1278 C C . THR A 1 166 ? -1.239 -0.342 -11.475 1.00 97.00 166 THR A C 1
ATOM 1280 O O . THR A 1 166 ? -2.178 -0.253 -12.274 1.00 97.00 166 THR A O 1
ATOM 1283 N N . ARG A 1 167 ? -1.285 0.238 -10.275 1.00 97.75 167 ARG A N 1
ATOM 1284 C CA . ARG A 1 167 ? -2.388 1.049 -9.748 1.00 97.75 167 ARG A CA 1
ATOM 1285 C C . ARG A 1 167 ? -1.825 2.382 -9.297 1.00 97.75 167 ARG A C 1
ATOM 1287 O O . ARG A 1 167 ? -1.171 2.482 -8.262 1.00 97.75 167 ARG A O 1
ATOM 1294 N N . ARG A 1 168 ? -2.090 3.402 -10.104 1.00 96.06 168 ARG A N 1
ATOM 1295 C CA . ARG A 1 168 ? -1.578 4.757 -9.921 1.00 96.06 168 ARG A CA 1
ATOM 1296 C C . ARG A 1 168 ? -2.613 5.600 -9.210 1.00 96.06 168 ARG A C 1
ATOM 1298 O O . ARG A 1 168 ? -3.779 5.598 -9.593 1.00 96.06 168 ARG A O 1
ATOM 1305 N N . TRP A 1 169 ? -2.171 6.329 -8.207 1.00 95.81 169 TRP A N 1
ATOM 1306 C CA . TRP A 1 169 ? -2.966 7.291 -7.479 1.00 95.81 169 TRP A CA 1
ATOM 1307 C C . TRP A 1 169 ? -2.797 8.679 -8.102 1.00 95.81 169 TRP A C 1
ATOM 1309 O O . TRP A 1 169 ? -1.696 9.234 -8.113 1.00 95.81 169 TRP A O 1
ATOM 1319 N N . ARG A 1 170 ? -3.878 9.227 -8.664 1.00 90.94 170 ARG A N 1
ATOM 1320 C CA . ARG A 1 170 ? -3.916 10.558 -9.296 1.00 90.94 170 ARG A CA 1
ATOM 1321 C C . ARG A 1 170 ? -5.258 11.212 -9.011 1.00 90.94 170 ARG A C 1
ATOM 1323 O O . ARG A 1 170 ? -6.275 10.534 -9.067 1.00 90.94 170 ARG A O 1
ATOM 1330 N N . ASP A 1 171 ? -5.265 12.497 -8.670 1.00 88.31 171 ASP A N 1
ATOM 1331 C CA . ASP A 1 171 ? -6.493 13.283 -8.449 1.00 88.31 171 ASP A CA 1
ATOM 1332 C C . ASP A 1 171 ? -7.531 12.591 -7.546 1.00 88.31 171 ASP A C 1
ATOM 1334 O O . ASP A 1 171 ? -8.739 12.637 -7.770 1.00 88.31 171 ASP A O 1
ATOM 1338 N N . ASN A 1 172 ? -7.041 11.923 -6.497 1.00 89.06 172 ASN A N 1
ATOM 1339 C CA . ASN A 1 172 ? -7.845 11.167 -5.541 1.00 89.06 172 ASN A CA 1
ATOM 1340 C C . ASN A 1 172 ? -8.618 9.963 -6.137 1.00 89.06 172 ASN A C 1
ATOM 1342 O O . ASN A 1 172 ? -9.621 9.528 -5.566 1.00 89.06 172 ASN A O 1
ATOM 1346 N N . THR A 1 173 ? -8.145 9.398 -7.250 1.00 93.12 173 THR A N 1
ATOM 1347 C CA . THR A 1 173 ? -8.659 8.162 -7.851 1.00 93.12 173 THR A CA 1
ATOM 1348 C C . THR A 1 173 ? -7.532 7.197 -8.234 1.00 93.12 173 THR A C 1
ATOM 1350 O O . THR A 1 173 ? -6.373 7.591 -8.394 1.00 93.12 173 THR A O 1
ATOM 1353 N N . PHE A 1 174 ? -7.874 5.913 -8.369 1.00 96.88 174 PHE A N 1
ATOM 1354 C CA . PHE A 1 174 ? -6.968 4.900 -8.898 1.00 96.88 174 PHE A CA 1
ATOM 1355 C C . PHE A 1 174 ? -7.174 4.714 -10.396 1.00 96.88 174 PHE A C 1
ATOM 1357 O O . PHE A 1 174 ? -8.269 4.394 -10.852 1.00 96.88 174 PHE A O 1
ATOM 1364 N N . THR A 1 175 ? -6.089 4.832 -11.153 1.00 95.56 175 THR A N 1
ATOM 1365 C CA . THR A 1 175 ? -6.043 4.481 -12.574 1.00 95.56 175 THR A CA 1
ATOM 1366 C C . THR A 1 175 ? -5.129 3.284 -12.780 1.00 95.56 175 THR A C 1
ATOM 1368 O O . THR A 1 175 ? -4.030 3.238 -12.218 1.00 95.56 175 THR A O 1
ATOM 1371 N N . SER A 1 176 ? -5.555 2.323 -13.596 1.00 95.62 176 SER A N 1
ATOM 1372 C CA . SER A 1 176 ? -4.690 1.219 -14.010 1.00 95.62 176 SER A CA 1
ATOM 1373 C C . SER A 1 176 ? -3.629 1.705 -14.994 1.00 95.62 176 SER A C 1
ATOM 1375 O O . SER A 1 176 ? -3.924 2.500 -15.883 1.00 95.62 176 SER A O 1
ATOM 1377 N N . GLY A 1 177 ? -2.403 1.224 -14.827 1.00 94.88 177 GLY A N 1
ATOM 1378 C CA . GLY A 1 177 ? -1.307 1.423 -15.771 1.00 94.88 177 GLY A CA 1
ATOM 1379 C C . GLY A 1 177 ? -0.679 0.094 -16.168 1.00 94.88 177 GLY A C 1
ATOM 1380 O O . GLY A 1 177 ? -0.945 -0.935 -15.537 1.00 94.88 177 GLY A O 1
ATOM 1381 N N . THR A 1 178 ? 0.178 0.137 -17.182 1.00 96.06 178 THR A N 1
ATOM 1382 C CA . THR A 1 178 ? 0.909 -1.038 -17.677 1.00 96.06 178 THR A CA 1
ATOM 1383 C C . THR A 1 178 ? 2.362 -1.044 -17.206 1.00 96.06 178 THR A C 1
ATOM 1385 O O . THR A 1 178 ? 2.870 -0.029 -16.715 1.00 96.06 178 THR A O 1
ATOM 1388 N N . TRP A 1 179 ? 3.040 -2.180 -17.362 1.00 96.06 179 TRP A N 1
ATOM 1389 C CA . TRP A 1 179 ? 4.489 -2.268 -17.202 1.00 96.06 179 TRP A CA 1
ATOM 1390 C C . TRP A 1 179 ? 5.237 -1.457 -18.255 1.00 96.06 179 TRP A C 1
ATOM 1392 O O . TRP A 1 179 ? 6.188 -0.775 -17.897 1.00 96.06 179 TRP A O 1
ATOM 1402 N N . SER A 1 180 ? 4.760 -1.440 -19.503 1.00 96.00 180 SER A N 1
ATOM 1403 C CA . SER A 1 180 ? 5.383 -0.677 -20.593 1.00 96.00 180 SER A CA 1
ATOM 1404 C C . SER A 1 180 ? 5.436 0.825 -20.309 1.00 96.00 180 SER A C 1
ATOM 1406 O O . SER A 1 180 ? 6.424 1.481 -20.615 1.00 96.00 180 SER A O 1
ATOM 1408 N N . ASP A 1 181 ? 4.408 1.377 -19.663 1.00 95.75 181 ASP A N 1
ATOM 1409 C CA . ASP A 1 181 ? 4.440 2.770 -19.210 1.00 95.75 181 ASP A CA 1
ATOM 1410 C C . ASP A 1 181 ? 5.561 3.014 -18.178 1.00 95.75 181 ASP A C 1
ATOM 1412 O O . ASP A 1 181 ? 6.185 4.072 -18.167 1.00 95.75 181 ASP A O 1
ATOM 1416 N N . LEU A 1 182 ? 5.771 2.063 -17.255 1.00 96.19 182 LEU A N 1
ATOM 1417 C CA . LEU A 1 182 ? 6.803 2.163 -16.221 1.00 96.19 182 LEU A CA 1
ATOM 1418 C C . LEU A 1 182 ? 8.199 2.000 -16.823 1.00 96.19 182 LEU A C 1
ATOM 1420 O O . LEU A 1 182 ? 9.110 2.720 -16.431 1.00 96.19 182 LEU A O 1
ATOM 1424 N N . ASP A 1 183 ? 8.337 1.098 -17.788 1.00 97.50 183 ASP A N 1
ATOM 1425 C CA . ASP A 1 183 ? 9.556 0.881 -18.558 1.00 97.50 183 ASP A CA 1
ATOM 1426 C C . ASP A 1 183 ? 9.968 2.136 -19.325 1.00 97.50 183 ASP A C 1
ATOM 1428 O O . ASP A 1 183 ? 11.115 2.558 -19.219 1.00 97.50 183 ASP A O 1
ATOM 1432 N N . ALA A 1 184 ? 9.024 2.792 -20.008 1.00 96.75 184 ALA A N 1
ATOM 1433 C CA . ALA A 1 184 ? 9.280 4.058 -20.689 1.00 96.75 184 ALA A CA 1
ATOM 1434 C C . ALA A 1 184 ? 9.805 5.126 -19.713 1.00 96.75 184 ALA A C 1
ATOM 1436 O O . ALA A 1 184 ? 10.816 5.764 -19.983 1.00 96.75 184 ALA A O 1
ATOM 1437 N N . MET A 1 185 ? 9.193 5.252 -18.527 1.00 96.38 185 MET A N 1
ATOM 1438 C CA . MET A 1 185 ? 9.689 6.167 -17.489 1.00 96.38 185 MET A CA 1
ATOM 1439 C C . MET A 1 185 ? 11.081 5.777 -16.966 1.00 96.38 185 MET A C 1
ATOM 1441 O O . MET A 1 185 ? 11.862 6.656 -16.606 1.00 96.38 185 MET A O 1
ATOM 1445 N N . ILE A 1 186 ? 11.400 4.481 -16.882 1.00 96.31 186 ILE A N 1
ATOM 1446 C CA . ILE A 1 186 ? 12.741 4.013 -16.504 1.00 96.31 186 ILE A CA 1
ATOM 1447 C C . ILE A 1 186 ? 13.759 4.458 -17.551 1.00 96.31 186 ILE A C 1
ATOM 1449 O O . ILE A 1 186 ? 14.776 5.036 -17.172 1.00 96.31 186 ILE A O 1
ATOM 1453 N N . LEU A 1 187 ? 13.480 4.229 -18.835 1.00 95.00 187 LEU A N 1
ATOM 1454 C CA . LEU A 1 187 ? 14.358 4.631 -19.933 1.00 95.00 187 LEU A CA 1
ATOM 1455 C C . LEU A 1 187 ? 14.558 6.151 -19.956 1.00 95.00 187 LEU A C 1
ATOM 1457 O O . LEU A 1 187 ? 15.699 6.593 -19.934 1.00 95.00 187 LEU A O 1
ATOM 1461 N N . ASP A 1 188 ? 13.488 6.943 -19.833 1.00 94.38 188 ASP A N 1
ATOM 1462 C CA . ASP A 1 188 ? 13.576 8.410 -19.772 1.00 94.38 188 ASP A CA 1
ATOM 1463 C C . ASP A 1 188 ? 14.494 8.898 -18.629 1.00 94.38 188 ASP A C 1
ATOM 1465 O O . ASP A 1 188 ? 15.274 9.841 -18.789 1.00 94.38 188 ASP A O 1
ATOM 1469 N N . VAL A 1 189 ? 14.417 8.266 -17.448 1.00 93.44 189 VAL A N 1
ATOM 1470 C CA . VAL A 1 189 ? 15.282 8.610 -16.305 1.00 93.44 189 VAL A CA 1
ATOM 1471 C C . VAL A 1 189 ? 16.736 8.206 -16.557 1.00 93.44 189 VAL A C 1
ATOM 1473 O O . VAL A 1 189 ? 17.644 8.921 -16.123 1.00 93.44 189 VAL A O 1
ATOM 1476 N N . LEU A 1 190 ? 16.966 7.068 -17.212 1.00 90.56 190 LEU A N 1
ATOM 1477 C CA . LEU A 1 190 ? 18.306 6.579 -17.532 1.00 90.56 190 LEU A CA 1
ATOM 1478 C C . LEU A 1 190 ? 18.969 7.424 -18.625 1.00 90.56 190 LEU A C 1
ATOM 1480 O O . LEU A 1 190 ? 20.113 7.829 -18.427 1.00 90.56 190 LEU A O 1
ATOM 1484 N N . ASP A 1 191 ? 18.246 7.777 -19.688 1.00 89.12 191 ASP A N 1
ATOM 1485 C CA . ASP A 1 191 ? 18.719 8.653 -20.768 1.00 89.12 191 ASP A CA 1
ATOM 1486 C C . ASP A 1 191 ? 19.102 10.031 -20.213 1.00 89.12 191 ASP A C 1
ATOM 1488 O O . ASP A 1 191 ? 20.207 10.526 -20.431 1.00 89.12 191 ASP A O 1
ATOM 1492 N N . ALA A 1 192 ? 18.251 10.617 -19.361 1.00 86.62 192 ALA A N 1
ATOM 1493 C CA . ALA A 1 192 ? 18.562 11.874 -18.676 1.00 86.62 192 ALA A CA 1
ATOM 1494 C C . ALA A 1 192 ? 19.777 11.774 -17.726 1.00 86.62 192 ALA A C 1
ATOM 1496 O O . ALA A 1 192 ? 20.347 12.793 -17.321 1.00 86.62 192 ALA A O 1
ATOM 1497 N N . HIS A 1 193 ? 20.161 10.561 -17.320 1.00 79.81 193 HIS A N 1
ATOM 1498 C CA . HIS A 1 193 ? 21.341 10.304 -16.500 1.00 79.81 193 HIS A CA 1
ATOM 1499 C C . HIS A 1 193 ? 22.595 9.996 -17.340 1.00 79.81 193 HIS A C 1
ATOM 1501 O O . HIS A 1 193 ? 23.704 10.155 -16.819 1.00 79.81 193 HIS A O 1
ATOM 1507 N N . GLU A 1 194 ? 22.455 9.587 -18.605 1.00 72.75 194 GLU A N 1
ATOM 1508 C CA . GLU A 1 194 ? 23.566 9.293 -19.524 1.00 72.75 194 GLU A CA 1
ATOM 1509 C C . GLU A 1 194 ? 24.387 10.548 -19.849 1.00 72.75 194 GLU A C 1
ATOM 1511 O O . GLU A 1 194 ? 25.615 10.490 -19.875 1.00 72.75 194 GLU A O 1
ATOM 1516 N N . ASP A 1 195 ? 23.735 11.710 -19.943 1.00 68.19 195 ASP A N 1
ATOM 1517 C CA . ASP A 1 195 ? 24.372 13.013 -20.195 1.00 68.19 195 ASP A CA 1
ATOM 1518 C C . ASP A 1 195 ? 25.313 13.495 -19.064 1.00 68.19 195 ASP A C 1
ATOM 1520 O O . ASP A 1 195 ? 25.882 14.593 -19.121 1.00 68.19 195 ASP A O 1
ATOM 1524 N N . ARG A 1 196 ? 25.502 12.705 -17.997 1.00 66.81 196 ARG A N 1
ATOM 1525 C CA . ARG A 1 196 ? 26.411 13.048 -16.897 1.00 66.81 196 ARG A CA 1
ATOM 1526 C C . ARG A 1 196 ? 27.878 12.770 -17.246 1.00 66.81 196 ARG A C 1
ATOM 1528 O O . ARG A 1 196 ? 28.204 11.780 -17.895 1.00 66.81 196 ARG A O 1
ATOM 1535 N N . PRO A 1 197 ? 28.812 13.603 -16.747 1.00 67.75 197 PRO A N 1
ATOM 1536 C CA . PRO A 1 197 ? 30.237 13.430 -17.010 1.00 67.75 197 PRO A CA 1
ATOM 1537 C C . PRO A 1 197 ? 30.752 12.061 -16.542 1.00 67.75 197 PRO A C 1
ATOM 1539 O O . PRO A 1 197 ? 30.279 11.520 -15.542 1.00 67.75 197 PRO A O 1
ATOM 1542 N N . ALA A 1 198 ? 31.791 11.556 -17.221 1.00 59.00 198 ALA A N 1
ATOM 1543 C CA . ALA A 1 198 ? 32.377 10.209 -17.100 1.00 59.00 198 ALA A CA 1
ATOM 1544 C C . ALA A 1 198 ? 32.972 9.816 -15.718 1.00 59.00 198 ALA A C 1
ATOM 1546 O O . ALA A 1 198 ? 33.726 8.851 -15.615 1.00 59.00 198 ALA A O 1
ATOM 1547 N N . GLY A 1 199 ? 32.633 10.533 -14.646 1.00 63.16 199 GLY A N 1
ATOM 1548 C CA . GLY A 1 199 ? 32.965 10.221 -13.252 1.00 63.16 199 GLY A CA 1
ATOM 1549 C C . GLY A 1 199 ? 31.768 10.298 -12.297 1.00 63.16 199 GLY A C 1
ATOM 1550 O O . GLY A 1 199 ? 31.966 10.284 -11.084 1.00 63.16 199 GLY A O 1
ATOM 1551 N N . ALA A 1 200 ? 30.539 10.420 -12.810 1.00 66.38 200 ALA A N 1
ATOM 1552 C CA . ALA A 1 200 ? 29.341 10.378 -11.980 1.00 66.38 200 ALA A CA 1
ATOM 1553 C C . ALA A 1 200 ? 29.167 8.997 -11.327 1.00 66.38 200 ALA A C 1
ATOM 1555 O O . ALA A 1 200 ? 29.448 7.960 -11.930 1.00 66.38 200 ALA A O 1
ATOM 1556 N N . SER A 1 201 ? 28.687 8.989 -10.082 1.00 75.38 201 SER A N 1
ATOM 1557 C CA . SER A 1 201 ? 28.301 7.758 -9.394 1.00 75.38 201 SER A CA 1
ATOM 1558 C C . SER A 1 201 ? 27.200 7.036 -10.171 1.00 75.38 201 SER A C 1
ATOM 1560 O O . SER A 1 201 ? 26.304 7.685 -10.717 1.00 75.38 201 SER A O 1
ATOM 1562 N N . TRP A 1 202 ? 27.238 5.701 -10.172 1.00 79.00 202 TRP A N 1
ATOM 1563 C CA . TRP A 1 202 ? 26.146 4.879 -10.694 1.00 79.00 202 TRP A CA 1
ATOM 1564 C C . TRP A 1 202 ? 24.816 5.268 -10.044 1.00 79.00 202 TRP A C 1
ATOM 1566 O O . TRP A 1 202 ? 24.764 5.561 -8.846 1.00 79.00 202 TRP A O 1
ATOM 1576 N N . LEU A 1 203 ? 23.747 5.271 -10.841 1.00 85.94 203 LEU A N 1
ATOM 1577 C CA . LEU A 1 203 ? 22.402 5.489 -10.328 1.00 85.94 203 LEU A CA 1
ATOM 1578 C C . LEU A 1 203 ? 21.986 4.266 -9.506 1.00 85.94 203 LEU A C 1
ATOM 1580 O O . LEU A 1 203 ? 21.881 3.161 -10.034 1.00 85.94 203 LEU A O 1
ATOM 1584 N N . ALA A 1 204 ? 21.775 4.468 -8.209 1.00 89.81 204 ALA A N 1
ATOM 1585 C CA . ALA A 1 204 ? 21.279 3.424 -7.325 1.00 89.81 204 ALA A CA 1
ATOM 1586 C C . ALA A 1 204 ? 19.789 3.120 -7.599 1.00 89.81 204 ALA A C 1
ATOM 1588 O O . ALA A 1 204 ? 19.040 3.978 -8.076 1.00 89.81 204 ALA A O 1
ATOM 1589 N N . SER A 1 205 ? 19.361 1.890 -7.308 1.00 90.06 205 SER A N 1
ATOM 1590 C CA . SER A 1 205 ? 17.992 1.386 -7.515 1.00 90.06 205 SER A CA 1
ATOM 1591 C C . SER A 1 205 ? 16.941 2.196 -6.749 1.00 90.06 205 SER A C 1
ATOM 1593 O O . SER A 1 205 ? 15.882 2.517 -7.290 1.00 90.06 205 SER A O 1
ATOM 1595 N N . ASP A 1 206 ? 17.246 2.572 -5.511 1.00 89.56 206 ASP A N 1
ATOM 1596 C CA . ASP A 1 206 ? 16.414 3.422 -4.660 1.00 89.56 206 ASP A CA 1
ATOM 1597 C C . ASP A 1 206 ? 16.283 4.847 -5.224 1.00 89.56 206 ASP A C 1
ATOM 1599 O O . ASP A 1 206 ? 15.186 5.408 -5.276 1.00 89.56 206 ASP A O 1
ATOM 1603 N N . ALA A 1 207 ? 17.382 5.415 -5.726 1.00 92.19 207 ALA A N 1
ATOM 1604 C CA . ALA A 1 207 ? 17.399 6.718 -6.376 1.00 92.19 207 ALA A CA 1
ATOM 1605 C C . ALA A 1 207 ? 16.579 6.718 -7.676 1.00 92.19 207 ALA A C 1
ATOM 1607 O O . ALA A 1 207 ? 15.866 7.693 -7.939 1.00 92.19 207 ALA A O 1
ATOM 1608 N N . LEU A 1 208 ? 16.631 5.626 -8.449 1.00 95.06 208 LEU A N 1
ATOM 1609 C CA . LEU A 1 208 ? 15.784 5.412 -9.623 1.00 95.06 208 LEU A CA 1
ATOM 1610 C C . LEU A 1 208 ? 14.304 5.316 -9.224 1.00 95.06 208 LEU A C 1
ATOM 1612 O O . LEU A 1 208 ? 13.489 6.065 -9.758 1.00 95.06 208 LEU A O 1
ATOM 1616 N N . GLY A 1 209 ? 13.947 4.497 -8.230 1.00 95.06 209 GLY A N 1
ATOM 1617 C CA . GLY A 1 209 ? 12.572 4.411 -7.717 1.00 95.06 209 GLY A CA 1
ATOM 1618 C C . GLY A 1 209 ? 12.022 5.764 -7.243 1.00 95.06 209 GLY A C 1
ATOM 1619 O O . GLY A 1 209 ? 10.899 6.160 -7.579 1.00 95.06 209 GLY A O 1
ATOM 1620 N N . ALA A 1 210 ? 12.846 6.543 -6.538 1.00 93.38 210 ALA A N 1
ATOM 1621 C CA . ALA A 1 210 ? 12.498 7.895 -6.114 1.00 93.38 210 ALA A CA 1
ATOM 1622 C C . ALA A 1 210 ? 12.344 8.865 -7.302 1.00 93.38 210 ALA A C 1
ATOM 1624 O O . ALA A 1 210 ? 11.474 9.740 -7.273 1.00 93.38 210 ALA A O 1
ATOM 1625 N N . ALA A 1 211 ? 13.164 8.728 -8.349 1.00 94.75 211 ALA A N 1
ATOM 1626 C CA . ALA A 1 211 ? 13.044 9.516 -9.574 1.00 94.75 211 ALA A CA 1
ATOM 1627 C C . ALA A 1 211 ? 11.749 9.197 -10.333 1.00 94.75 211 ALA A C 1
ATOM 1629 O O . ALA A 1 211 ? 11.033 10.130 -10.683 1.00 94.75 211 ALA A O 1
ATOM 1630 N N . LEU A 1 212 ? 11.391 7.917 -10.486 1.00 96.44 212 LEU A N 1
ATOM 1631 C CA . LEU A 1 212 ? 10.125 7.482 -11.097 1.00 96.44 212 LEU A CA 1
ATOM 1632 C C . LEU A 1 212 ? 8.913 8.040 -10.344 1.00 96.44 212 LEU A C 1
ATOM 1634 O O . LEU A 1 212 ? 7.970 8.561 -10.941 1.00 96.44 212 LEU A O 1
ATOM 1638 N N . THR A 1 213 ? 8.966 7.990 -9.012 1.00 93.94 213 THR A N 1
ATOM 1639 C CA . THR A 1 213 ? 7.908 8.527 -8.147 1.00 93.94 213 THR A CA 1
ATOM 1640 C C . THR A 1 213 ? 7.721 10.030 -8.383 1.00 93.94 213 THR A C 1
ATOM 1642 O O . THR A 1 213 ? 6.599 10.483 -8.612 1.00 93.94 213 THR A O 1
ATOM 1645 N N . ARG A 1 214 ? 8.818 10.806 -8.416 1.00 92.94 214 ARG A N 1
ATOM 1646 C CA . ARG A 1 214 ? 8.787 12.248 -8.739 1.00 92.94 214 ARG A CA 1
ATOM 1647 C C . ARG A 1 214 ? 8.370 12.532 -10.184 1.00 92.94 214 ARG A C 1
ATOM 1649 O O . ARG A 1 214 ? 7.717 13.540 -10.426 1.00 92.94 214 ARG A O 1
ATOM 1656 N N . GLY A 1 215 ? 8.724 11.649 -11.115 1.00 91.94 215 GLY A N 1
ATOM 1657 C CA . GLY A 1 215 ? 8.373 11.715 -12.536 1.00 91.94 215 GLY A CA 1
ATOM 1658 C C . GLY A 1 215 ? 6.903 11.412 -12.835 1.00 91.94 215 GLY A C 1
ATOM 1659 O O . GLY A 1 215 ? 6.490 11.463 -13.987 1.00 91.94 215 GLY A O 1
ATOM 1660 N N . GLY A 1 216 ? 6.091 11.124 -11.813 1.00 92.38 216 GLY A N 1
ATOM 1661 C CA . GLY A 1 216 ? 4.654 10.934 -11.979 1.00 92.38 216 GLY A CA 1
ATOM 1662 C C . GLY A 1 216 ? 4.233 9.484 -12.202 1.00 92.38 216 GLY A C 1
ATOM 1663 O O . GLY A 1 216 ? 3.124 9.256 -12.698 1.00 92.38 216 GLY A O 1
ATOM 1664 N N . ALA A 1 217 ? 5.034 8.500 -11.769 1.00 94.56 217 ALA A N 1
ATOM 1665 C CA . ALA A 1 217 ? 4.627 7.090 -11.757 1.00 94.56 217 ALA A CA 1
ATOM 1666 C C . ALA A 1 217 ? 3.280 6.867 -11.040 1.00 94.56 217 ALA A C 1
ATOM 1668 O O . ALA A 1 217 ? 2.546 5.935 -11.364 1.00 94.56 217 ALA A O 1
ATOM 1669 N N . GLY A 1 218 ? 2.913 7.764 -10.116 1.00 94.81 218 GLY A N 1
ATOM 1670 C CA . GLY A 1 218 ? 1.631 7.756 -9.409 1.00 94.81 218 GLY A CA 1
ATOM 1671 C C . GLY A 1 218 ? 1.597 6.798 -8.220 1.00 94.81 218 GLY A C 1
ATOM 1672 O O . GLY A 1 218 ? 0.536 6.579 -7.651 1.00 94.81 218 GLY A O 1
ATOM 1673 N N . PHE A 1 219 ? 2.733 6.216 -7.853 1.00 96.31 219 PHE A N 1
ATOM 1674 C CA . PHE A 1 219 ? 2.947 5.432 -6.641 1.00 96.31 219 PHE A CA 1
ATOM 1675 C C . PHE A 1 219 ? 4.446 5.405 -6.326 1.00 96.31 219 PHE A C 1
ATOM 1677 O O . PHE A 1 219 ? 5.265 5.672 -7.211 1.00 96.31 219 PHE A O 1
ATOM 1684 N N . THR A 1 220 ? 4.801 5.089 -5.081 1.00 94.94 220 THR A N 1
ATOM 1685 C CA . THR A 1 220 ? 6.198 4.842 -4.708 1.00 94.94 220 THR A CA 1
ATOM 1686 C C . THR A 1 220 ? 6.685 3.543 -5.345 1.00 94.94 220 THR A C 1
ATOM 1688 O O . THR A 1 220 ? 6.198 2.466 -5.012 1.00 94.94 220 THR A O 1
ATOM 1691 N N . VAL A 1 221 ? 7.657 3.628 -6.257 1.00 94.69 221 VAL A N 1
ATOM 1692 C CA . VAL A 1 221 ? 8.202 2.442 -6.938 1.00 94.69 221 VAL A CA 1
ATOM 1693 C C . VAL A 1 221 ? 9.285 1.806 -6.069 1.00 94.69 221 VAL A C 1
ATOM 1695 O O . VAL A 1 221 ? 10.414 2.293 -6.007 1.00 94.69 221 VAL A O 1
ATOM 1698 N N . GLY A 1 222 ? 8.926 0.724 -5.376 1.00 90.88 222 GLY A N 1
ATOM 1699 C CA . GLY A 1 222 ? 9.841 -0.011 -4.507 1.00 90.88 222 GLY A CA 1
ATOM 1700 C C . GLY A 1 222 ? 10.976 -0.703 -5.266 1.00 90.88 222 GLY A C 1
ATOM 1701 O O . GLY A 1 222 ? 10.814 -1.143 -6.406 1.00 90.88 222 GLY A O 1
ATOM 1702 N N . GLU A 1 223 ? 12.120 -0.854 -4.601 1.00 91.31 223 GLU A N 1
ATOM 1703 C CA . GLU A 1 223 ? 13.323 -1.466 -5.174 1.00 91.31 223 GLU A CA 1
ATOM 1704 C C . GLU A 1 223 ? 13.091 -2.851 -5.817 1.00 91.31 223 GLU A C 1
ATOM 1706 O O . GLU A 1 223 ? 13.576 -3.046 -6.932 1.00 91.31 223 GLU A O 1
ATOM 1711 N N . PRO A 1 224 ? 12.320 -3.793 -5.227 1.00 91.06 224 PRO A N 1
ATOM 1712 C CA . PRO A 1 224 ? 12.062 -5.083 -5.874 1.00 91.06 224 PRO A CA 1
ATOM 1713 C C . PRO A 1 224 ? 11.419 -4.944 -7.259 1.00 91.06 224 PRO A C 1
ATOM 1715 O O . PRO A 1 224 ? 11.766 -5.679 -8.182 1.00 91.06 224 PRO A O 1
ATOM 1718 N N . VAL A 1 225 ? 10.518 -3.969 -7.424 1.00 93.44 225 VAL A N 1
ATOM 1719 C CA . VAL A 1 225 ? 9.871 -3.677 -8.709 1.00 93.44 225 VAL A CA 1
ATOM 1720 C C . VAL A 1 225 ? 10.877 -3.058 -9.675 1.00 93.44 225 VAL A C 1
ATOM 1722 O O . VAL A 1 225 ? 10.954 -3.504 -10.816 1.00 93.44 225 VAL A O 1
ATOM 1725 N N . VAL A 1 226 ? 11.682 -2.088 -9.223 1.00 94.38 226 VAL A N 1
ATOM 1726 C CA . VAL A 1 226 ? 12.736 -1.462 -10.044 1.00 94.38 226 VAL A CA 1
ATOM 1727 C C . VAL A 1 226 ? 13.707 -2.515 -10.579 1.00 94.38 226 VAL A C 1
ATOM 1729 O O . VAL A 1 226 ? 13.921 -2.603 -11.785 1.00 94.38 226 VAL A O 1
ATOM 1732 N N . LEU A 1 227 ? 14.265 -3.349 -9.699 1.00 92.88 227 LEU A N 1
ATOM 1733 C CA . LEU A 1 227 ? 15.232 -4.379 -10.078 1.00 92.88 227 LEU A CA 1
ATOM 1734 C C . LEU A 1 227 ? 14.622 -5.413 -11.023 1.00 92.88 227 LEU A C 1
ATOM 1736 O O . LEU A 1 227 ? 15.278 -5.829 -11.978 1.00 92.88 227 LEU A O 1
ATOM 1740 N N . TRP A 1 228 ? 13.375 -5.822 -10.782 1.00 93.50 228 TRP A N 1
ATOM 1741 C CA . TRP A 1 228 ? 12.672 -6.718 -11.690 1.00 93.50 228 TRP A CA 1
ATOM 1742 C C . TRP A 1 228 ? 12.479 -6.078 -13.070 1.00 93.50 228 TRP A C 1
ATOM 1744 O O . TRP A 1 228 ? 12.864 -6.690 -14.063 1.00 93.50 228 TRP A O 1
ATOM 1754 N N . ARG A 1 229 ? 11.996 -4.830 -13.158 1.00 95.00 229 ARG A N 1
ATOM 1755 C CA . ARG A 1 229 ? 11.820 -4.149 -14.453 1.00 95.00 229 ARG A CA 1
ATOM 1756 C C . ARG A 1 229 ? 13.129 -3.967 -15.215 1.00 95.00 229 ARG A C 1
ATOM 1758 O O . ARG A 1 229 ? 13.162 -4.230 -16.411 1.00 95.00 229 ARG A O 1
ATOM 1765 N N . LEU A 1 230 ? 14.227 -3.624 -14.539 1.00 93.88 230 LEU A N 1
ATOM 1766 C CA . LEU A 1 230 ? 15.549 -3.547 -15.174 1.00 93.88 230 LEU A CA 1
ATOM 1767 C C . LEU A 1 230 ? 15.993 -4.895 -15.766 1.00 93.88 230 LEU A C 1
ATOM 1769 O O . LEU A 1 230 ? 16.617 -4.918 -16.825 1.00 93.88 230 LEU A O 1
ATOM 1773 N N . ARG A 1 231 ? 15.663 -6.024 -15.122 1.00 92.50 231 ARG A N 1
ATOM 1774 C CA . ARG A 1 231 ? 15.940 -7.366 -15.669 1.00 92.50 231 ARG A CA 1
ATOM 1775 C C . ARG A 1 231 ? 15.090 -7.660 -16.902 1.00 92.50 231 ARG A C 1
ATOM 1777 O O . ARG A 1 231 ? 15.620 -8.208 -17.863 1.00 92.50 231 ARG A O 1
ATOM 1784 N N . GLU A 1 232 ? 13.811 -7.292 -16.883 1.00 94.25 232 GLU A N 1
ATOM 1785 C CA . GLU A 1 232 ? 12.899 -7.472 -18.021 1.00 94.25 232 GLU A CA 1
ATOM 1786 C C . GLU A 1 232 ? 13.342 -6.633 -19.229 1.00 94.25 232 GLU A C 1
ATOM 1788 O O . GLU A 1 232 ? 13.444 -7.160 -20.332 1.00 94.25 232 GLU A O 1
ATOM 1793 N N . LEU A 1 233 ? 13.724 -5.371 -19.010 1.00 95.62 233 LEU A N 1
ATOM 1794 C CA . LEU A 1 233 ? 14.288 -4.493 -20.040 1.00 95.62 233 LEU A CA 1
ATOM 1795 C C . LEU A 1 233 ? 15.610 -5.026 -20.617 1.00 95.62 233 LEU A C 1
ATOM 1797 O O . LEU A 1 233 ? 15.823 -4.988 -21.827 1.00 95.62 233 LEU A O 1
ATOM 1801 N N . CYS A 1 234 ? 16.491 -5.576 -19.773 1.00 93.31 234 CYS A N 1
ATOM 1802 C CA . CYS A 1 234 ? 17.697 -6.262 -20.247 1.00 93.31 234 CYS A CA 1
ATOM 1803 C C . CYS A 1 234 ? 17.358 -7.503 -21.092 1.00 93.31 234 CYS A C 1
ATOM 1805 O O . CYS A 1 234 ? 18.011 -7.762 -22.100 1.00 93.31 234 CYS A O 1
ATOM 1807 N N . ALA A 1 235 ? 16.360 -8.291 -20.680 1.00 92.12 235 ALA A N 1
ATOM 1808 C CA . ALA A 1 235 ? 15.933 -9.491 -21.400 1.00 92.12 235 ALA A CA 1
ATOM 1809 C C . ALA A 1 235 ? 15.273 -9.165 -22.750 1.00 92.12 235 ALA A C 1
ATOM 1811 O O . ALA A 1 235 ? 15.388 -9.957 -23.684 1.00 92.12 235 ALA A O 1
ATOM 1812 N N . ALA A 1 236 ? 14.628 -8.001 -22.856 1.00 93.56 236 ALA A N 1
ATOM 1813 C CA . ALA A 1 236 ? 14.087 -7.445 -24.094 1.00 93.56 236 ALA A CA 1
ATOM 1814 C C . ALA A 1 236 ? 15.148 -6.762 -24.984 1.00 93.56 236 ALA A C 1
ATOM 1816 O O . ALA A 1 236 ? 14.814 -6.266 -26.055 1.00 93.56 236 ALA A O 1
ATOM 1817 N N . GLU A 1 237 ? 16.418 -6.745 -24.561 1.00 91.81 237 GLU A N 1
ATOM 1818 C CA . GLU A 1 237 ? 17.544 -6.075 -25.232 1.00 91.81 237 GLU A CA 1
ATOM 1819 C C . GLU A 1 237 ? 17.429 -4.539 -25.336 1.00 91.81 237 GLU A C 1
ATOM 1821 O O . GLU A 1 237 ? 18.209 -3.915 -26.061 1.00 91.81 237 GLU A O 1
ATOM 1826 N N . GLU A 1 238 ? 16.519 -3.925 -24.573 1.00 91.56 238 GLU A N 1
ATOM 1827 C CA . GLU A 1 238 ? 16.353 -2.466 -24.475 1.00 91.56 238 GLU A CA 1
ATOM 1828 C C . GLU A 1 238 ? 17.386 -1.828 -23.537 1.00 91.56 238 GLU A C 1
ATOM 1830 O O . GLU A 1 238 ? 17.789 -0.685 -23.731 1.00 91.56 238 GLU A O 1
ATOM 1835 N N . LEU A 1 239 ? 17.878 -2.589 -22.554 1.00 90.19 239 LEU A N 1
ATOM 1836 C CA . LEU A 1 239 ? 19.014 -2.208 -21.718 1.00 90.19 239 LEU A CA 1
ATOM 1837 C C . LEU A 1 239 ? 20.195 -3.147 -21.942 1.00 90.19 239 LEU A C 1
ATOM 1839 O O . LEU A 1 239 ? 20.044 -4.359 -22.104 1.00 90.19 239 LEU A O 1
ATOM 1843 N N . ARG A 1 240 ? 21.404 -2.583 -21.910 1.00 83.06 240 ARG A N 1
ATOM 1844 C CA . ARG A 1 240 ? 22.655 -3.335 -22.034 1.00 83.06 240 ARG A CA 1
ATOM 1845 C C . ARG A 1 240 ? 23.595 -2.986 -20.896 1.00 83.06 240 ARG A C 1
ATOM 1847 O O . ARG A 1 240 ? 23.669 -1.848 -20.443 1.00 83.06 240 ARG A O 1
ATOM 1854 N N . LEU A 1 241 ? 24.345 -3.987 -20.451 1.00 78.38 241 LEU A N 1
ATOM 1855 C CA . LEU A 1 241 ? 25.465 -3.760 -19.550 1.00 78.38 241 LEU A CA 1
ATOM 1856 C C . LEU A 1 241 ? 26.559 -2.992 -20.299 1.00 78.38 241 LEU A C 1
ATOM 1858 O O . LEU A 1 241 ? 26.886 -3.332 -21.436 1.00 78.38 241 LEU A O 1
ATOM 1862 N N . ARG A 1 242 ? 27.155 -1.995 -19.641 1.00 76.62 242 ARG A N 1
ATOM 1863 C CA . ARG A 1 242 ? 28.319 -1.271 -20.169 1.00 76.62 242 ARG A CA 1
ATOM 1864 C C . ARG A 1 242 ? 29.465 -2.246 -20.471 1.00 76.62 242 ARG A C 1
ATOM 1866 O O . ARG A 1 242 ? 29.644 -3.226 -19.746 1.00 76.62 242 ARG A O 1
ATOM 1873 N N . ASP A 1 243 ? 30.233 -1.983 -21.527 1.00 71.62 243 ASP A N 1
ATOM 1874 C CA . ASP A 1 243 ? 31.237 -2.917 -22.068 1.00 71.62 243 ASP A CA 1
ATOM 1875 C C . ASP A 1 243 ? 32.278 -3.391 -21.040 1.00 71.62 243 ASP A C 1
ATOM 1877 O O . ASP A 1 243 ? 32.665 -4.561 -21.025 1.00 71.62 243 ASP A O 1
ATOM 1881 N N . ASP A 1 244 ? 32.701 -2.514 -20.133 1.00 72.38 244 ASP A N 1
ATOM 1882 C CA . ASP A 1 244 ? 33.636 -2.839 -19.053 1.00 72.38 244 ASP A CA 1
ATOM 1883 C C . ASP A 1 244 ? 33.039 -3.820 -18.028 1.00 72.38 244 ASP A C 1
ATOM 1885 O O . ASP A 1 244 ? 33.715 -4.746 -17.574 1.00 72.38 244 ASP A O 1
ATOM 1889 N N . MET A 1 245 ? 31.750 -3.678 -17.718 1.00 68.06 245 MET A N 1
ATOM 1890 C CA . MET A 1 245 ? 31.011 -4.600 -16.858 1.00 68.06 245 MET A CA 1
ATOM 1891 C C . MET A 1 245 ? 30.656 -5.903 -17.577 1.00 68.06 245 MET A C 1
ATOM 1893 O O . MET A 1 245 ? 30.713 -6.966 -16.956 1.00 68.06 245 MET A O 1
ATOM 1897 N N . CYS A 1 246 ? 30.354 -5.856 -18.879 1.00 61.72 246 CYS A N 1
ATOM 1898 C CA . CYS A 1 246 ? 30.221 -7.049 -19.718 1.00 61.72 246 CYS A CA 1
ATOM 1899 C C . CYS A 1 246 ? 31.498 -7.898 -19.668 1.00 61.72 246 CYS A C 1
ATOM 1901 O O . CYS A 1 246 ? 31.427 -9.106 -19.429 1.00 61.72 246 CYS A O 1
ATOM 1903 N N . ALA A 1 247 ? 32.666 -7.267 -19.829 1.00 64.31 247 ALA A N 1
ATOM 1904 C CA . ALA A 1 247 ? 33.959 -7.941 -19.750 1.00 64.31 247 ALA A CA 1
ATOM 1905 C C . ALA A 1 247 ? 34.220 -8.537 -18.355 1.00 64.31 247 ALA A C 1
ATOM 1907 O O . ALA A 1 247 ? 34.665 -9.680 -18.249 1.00 64.31 247 ALA A O 1
ATOM 1908 N N . ALA A 1 248 ? 33.885 -7.807 -17.285 1.00 66.44 248 ALA A N 1
ATOM 1909 C CA . ALA A 1 248 ? 34.041 -8.280 -15.909 1.00 66.44 248 ALA A CA 1
ATOM 1910 C C . ALA A 1 248 ? 33.080 -9.431 -15.542 1.00 66.44 248 ALA A C 1
ATOM 1912 O O . ALA A 1 248 ? 33.446 -10.320 -14.774 1.00 66.44 248 ALA A O 1
ATOM 1913 N N . CYS A 1 249 ? 31.863 -9.446 -16.098 1.00 62.72 249 CYS A N 1
ATOM 1914 C CA . CYS A 1 249 ? 30.854 -10.475 -15.824 1.00 62.72 249 CYS A CA 1
ATOM 1915 C C . CYS A 1 249 ? 30.989 -11.718 -16.715 1.00 62.72 249 CYS A C 1
ATOM 1917 O O . CYS A 1 249 ? 30.454 -12.772 -16.365 1.00 62.72 249 CYS A O 1
ATOM 1919 N N . ALA A 1 250 ? 31.703 -11.637 -17.843 1.00 66.38 250 ALA A N 1
ATOM 1920 C CA . ALA A 1 250 ? 31.874 -12.753 -18.775 1.00 66.38 250 ALA A CA 1
ATOM 1921 C C . ALA A 1 250 ? 32.375 -14.061 -18.113 1.00 66.38 250 ALA A C 1
ATOM 1923 O O . ALA A 1 250 ? 31.803 -15.117 -18.406 1.00 66.38 250 ALA A O 1
ATOM 1924 N N . PRO A 1 251 ? 33.346 -14.045 -17.173 1.00 68.69 251 PRO A N 1
ATOM 1925 C CA . PRO A 1 251 ? 33.781 -15.252 -16.467 1.00 68.69 251 PRO A CA 1
ATOM 1926 C C . PRO A 1 251 ? 32.695 -15.834 -15.547 1.00 68.69 251 PRO A C 1
ATOM 1928 O O . PRO A 1 251 ? 32.501 -17.049 -15.511 1.00 68.69 251 PRO A O 1
ATOM 1931 N N . LEU A 1 252 ? 31.948 -14.977 -14.838 1.00 69.00 252 LEU A N 1
ATOM 1932 C CA . LEU A 1 252 ? 30.855 -15.381 -13.941 1.00 69.00 252 LEU A CA 1
ATOM 1933 C C . LEU A 1 252 ? 29.684 -15.983 -14.725 1.00 69.00 252 LEU A C 1
ATOM 1935 O O . LEU A 1 252 ? 29.139 -17.019 -14.344 1.00 69.00 252 LEU A O 1
ATOM 1939 N N . ALA A 1 253 ? 29.333 -15.377 -15.860 1.00 62.47 253 ALA A N 1
ATOM 1940 C CA . ALA A 1 253 ? 28.293 -15.877 -16.751 1.00 62.47 253 ALA A CA 1
ATOM 1941 C C . ALA A 1 253 ? 28.676 -17.228 -17.381 1.00 62.47 253 ALA A C 1
ATOM 1943 O O . ALA A 1 253 ? 27.823 -18.111 -17.503 1.00 62.47 253 ALA A O 1
ATOM 1944 N N . ALA A 1 254 ? 29.947 -17.418 -17.751 1.00 65.44 254 ALA A N 1
ATOM 1945 C CA . ALA A 1 254 ? 30.454 -18.697 -18.246 1.00 65.44 254 ALA A CA 1
ATOM 1946 C C . ALA A 1 254 ? 30.393 -19.793 -17.165 1.00 65.44 254 ALA A C 1
ATOM 1948 O O . ALA A 1 254 ? 29.916 -20.895 -17.440 1.00 65.44 254 ALA A O 1
ATOM 1949 N N . ALA A 1 255 ? 30.786 -19.476 -15.927 1.00 66.44 255 ALA A N 1
ATOM 1950 C CA . ALA A 1 255 ? 30.698 -20.395 -14.792 1.00 66.44 255 ALA A CA 1
ATOM 1951 C C . ALA A 1 255 ? 29.242 -20.776 -14.456 1.00 66.44 255 ALA A C 1
ATOM 1953 O O . ALA A 1 255 ? 28.938 -21.952 -14.262 1.00 66.44 255 ALA A O 1
ATOM 1954 N N . ALA A 1 256 ? 28.318 -19.810 -14.467 1.00 64.69 256 ALA A N 1
ATOM 1955 C CA . ALA A 1 256 ? 26.896 -20.059 -14.229 1.00 64.69 256 ALA A CA 1
ATOM 1956 C C . ALA A 1 256 ? 26.254 -20.938 -15.320 1.00 64.69 256 ALA A C 1
ATOM 1958 O O . ALA A 1 256 ? 25.415 -21.786 -15.018 1.00 64.69 256 ALA A O 1
ATOM 1959 N N . ARG A 1 257 ? 26.661 -20.780 -16.589 1.00 68.25 257 ARG A N 1
ATOM 1960 C CA . ARG A 1 257 ? 26.223 -21.662 -17.688 1.00 68.25 257 ARG A CA 1
ATOM 1961 C C . ARG A 1 257 ? 26.781 -23.075 -17.547 1.00 68.25 257 ARG A C 1
ATOM 1963 O O . ARG A 1 257 ? 26.045 -24.021 -17.797 1.00 68.25 257 ARG A O 1
ATOM 1970 N N . ALA A 1 258 ? 28.036 -23.220 -17.122 1.00 67.50 258 ALA A N 1
ATOM 1971 C CA . ALA A 1 258 ? 28.648 -24.525 -16.870 1.00 67.50 258 ALA A CA 1
ATOM 1972 C C . ALA A 1 258 ? 28.010 -25.263 -15.676 1.00 67.50 258 ALA A C 1
ATOM 1974 O O . ALA A 1 258 ? 27.988 -26.490 -15.655 1.00 67.50 258 ALA A O 1
ATOM 1975 N N . ALA A 1 259 ? 27.465 -24.524 -14.705 1.00 65.88 259 ALA A N 1
ATOM 1976 C CA . ALA A 1 259 ? 26.778 -25.068 -13.535 1.00 65.88 259 ALA A CA 1
ATOM 1977 C C . ALA A 1 259 ? 25.281 -25.366 -13.760 1.00 65.88 259 ALA A C 1
ATOM 1979 O O . ALA A 1 259 ? 24.642 -25.961 -12.890 1.00 65.88 259 ALA A O 1
ATOM 1980 N N . ARG A 1 260 ? 24.694 -24.961 -14.899 1.00 55.84 260 ARG A N 1
ATOM 1981 C CA . ARG A 1 260 ? 23.291 -25.270 -15.207 1.00 55.84 260 ARG A CA 1
ATOM 1982 C C . ARG A 1 260 ? 23.154 -26.750 -15.589 1.00 55.84 260 ARG A C 1
ATOM 1984 O O . ARG A 1 260 ? 23.828 -27.188 -16.522 1.00 55.84 260 ARG A O 1
ATOM 1991 N N . PRO A 1 261 ? 22.271 -27.521 -14.929 1.00 58.22 261 PRO A N 1
ATOM 1992 C CA . PRO A 1 261 ? 22.009 -28.894 -15.335 1.00 58.22 261 PRO A CA 1
ATOM 1993 C C . PRO A 1 261 ? 21.442 -28.913 -16.766 1.00 58.22 261 PRO A C 1
ATOM 1995 O O . PRO A 1 261 ? 20.640 -28.040 -17.114 1.00 58.22 261 PRO A O 1
ATOM 1998 N N . PRO A 1 262 ? 21.852 -29.874 -17.614 1.00 60.75 262 PRO A N 1
ATOM 1999 C CA . PRO A 1 262 ? 21.336 -29.973 -18.971 1.00 60.75 262 PRO A CA 1
ATOM 2000 C C . PRO A 1 262 ? 19.822 -30.203 -18.937 1.00 60.75 262 PRO A C 1
ATOM 2002 O O . PRO A 1 262 ? 19.323 -31.009 -18.149 1.00 60.75 262 PRO A O 1
ATOM 2005 N N . LEU A 1 263 ? 19.090 -29.485 -19.795 1.00 44.62 263 LEU A N 1
ATOM 2006 C CA . LEU A 1 263 ? 17.651 -29.684 -19.963 1.00 44.62 263 LEU A CA 1
ATOM 2007 C C . LEU A 1 263 ? 17.379 -31.153 -20.334 1.00 44.62 263 LEU A C 1
ATOM 2009 O O . LEU A 1 263 ? 18.096 -31.701 -21.179 1.00 44.62 263 LEU A O 1
ATOM 2013 N N . PRO A 1 264 ? 16.363 -31.801 -19.737 1.00 46.22 264 PRO A N 1
ATOM 2014 C CA . PRO A 1 264 ? 16.016 -33.170 -20.083 1.00 46.22 264 PRO A CA 1
ATOM 2015 C C . PRO A 1 264 ? 15.623 -33.233 -21.561 1.00 46.22 264 PRO A C 1
ATOM 2017 O O . PRO A 1 264 ? 14.638 -32.626 -21.985 1.00 46.22 264 PRO A O 1
ATOM 2020 N N . GLN A 1 265 ? 16.412 -33.965 -22.348 1.00 45.22 265 GLN A N 1
ATOM 2021 C CA . GLN A 1 265 ? 16.112 -34.249 -23.745 1.00 45.22 265 GLN A CA 1
ATOM 2022 C C . GLN A 1 265 ? 14.816 -35.060 -23.800 1.00 45.22 265 GLN A C 1
ATOM 2024 O O . GLN A 1 265 ? 14.796 -36.255 -23.509 1.00 45.22 265 GLN A O 1
ATOM 2029 N N . THR A 1 266 ? 13.710 -34.410 -24.149 1.00 43.59 266 THR A N 1
ATOM 2030 C CA . THR A 1 266 ? 12.458 -35.103 -24.443 1.00 43.59 266 THR A CA 1
ATOM 2031 C C . THR A 1 266 ? 12.609 -35.732 -25.825 1.00 43.59 266 THR A C 1
ATOM 2033 O O . THR A 1 266 ? 12.452 -35.072 -26.849 1.00 43.59 266 THR A O 1
ATOM 2036 N N . ALA A 1 267 ? 12.982 -37.012 -25.862 1.00 41.84 267 ALA A N 1
ATOM 2037 C CA . ALA A 1 267 ? 12.971 -37.805 -27.082 1.00 41.84 267 ALA A CA 1
ATOM 2038 C C . ALA A 1 267 ? 11.518 -37.954 -27.565 1.00 41.84 267 ALA A C 1
ATOM 2040 O O . ALA A 1 267 ? 10.750 -38.766 -27.050 1.00 41.84 267 ALA A O 1
ATOM 2041 N N . ALA A 1 268 ? 11.128 -37.144 -28.547 1.00 47.91 268 ALA A N 1
ATOM 2042 C CA . ALA A 1 268 ? 9.865 -37.286 -29.251 1.00 47.91 268 ALA A CA 1
ATOM 2043 C C . ALA A 1 268 ? 9.925 -38.512 -30.180 1.00 47.91 268 ALA A C 1
ATOM 2045 O O . ALA A 1 268 ? 10.256 -38.402 -31.356 1.00 47.91 268 ALA A O 1
ATOM 2046 N N . HIS A 1 269 ? 9.586 -39.690 -29.656 1.00 41.34 269 HIS A N 1
ATOM 2047 C CA . HIS A 1 269 ? 9.183 -40.834 -30.474 1.00 41.34 269 HIS A CA 1
ATOM 2048 C C . HIS A 1 269 ? 7.658 -40.966 -30.432 1.00 41.34 269 HIS A C 1
ATOM 2050 O O . HIS A 1 269 ? 7.104 -41.742 -29.661 1.00 41.34 269 HIS A O 1
ATOM 2056 N N . LEU A 1 270 ? 6.968 -40.208 -31.287 1.00 39.28 270 LEU A N 1
ATOM 2057 C CA . LEU A 1 270 ? 5.590 -40.516 -31.668 1.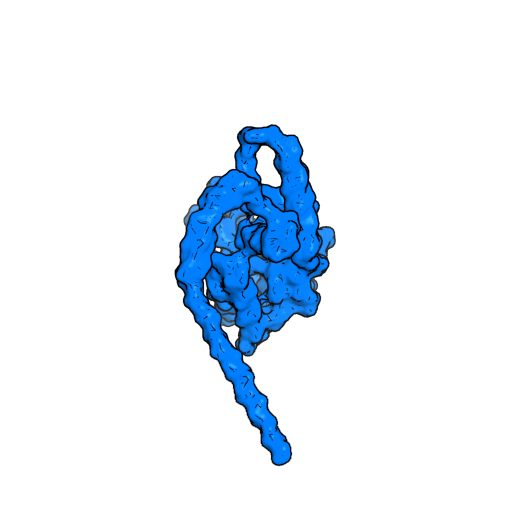00 39.28 270 LEU A CA 1
ATOM 2058 C C . LEU A 1 270 ? 5.637 -41.449 -32.881 1.00 39.28 270 LEU A C 1
ATOM 2060 O O . LEU A 1 270 ? 5.817 -41.011 -34.014 1.00 39.28 270 LEU A O 1
ATOM 2064 N N . SER A 1 271 ? 5.508 -42.751 -32.627 1.00 42.59 271 SER A N 1
ATOM 2065 C CA . SER A 1 271 ? 5.191 -43.731 -33.667 1.00 42.59 271 SER A CA 1
ATOM 2066 C C . SER A 1 271 ? 3.673 -43.756 -33.849 1.00 42.59 271 SER A C 1
ATOM 2068 O O . SER A 1 271 ? 2.951 -44.116 -32.923 1.00 42.59 271 SER A O 1
ATOM 2070 N N . LEU A 1 272 ? 3.188 -43.356 -35.024 1.00 40.88 272 LEU A N 1
ATOM 2071 C CA . LEU A 1 272 ? 1.788 -43.524 -35.428 1.00 40.88 272 LEU A CA 1
ATOM 2072 C C . LEU A 1 272 ? 1.615 -44.906 -36.085 1.00 40.88 272 LEU A C 1
ATOM 2074 O O . LEU A 1 272 ? 2.398 -45.226 -36.984 1.00 40.88 272 LEU A O 1
ATOM 2078 N N . PRO A 1 273 ? 0.619 -45.723 -35.696 1.00 53.97 273 PRO A N 1
ATOM 2079 C CA . PRO A 1 273 ? 0.275 -46.924 -36.445 1.00 53.97 273 PRO A CA 1
ATOM 2080 C C . PRO A 1 273 ? -0.592 -46.570 -37.666 1.00 53.97 273 PRO A C 1
ATOM 2082 O O . PRO A 1 273 ? -1.403 -45.644 -37.616 1.00 53.97 273 PRO A O 1
ATOM 2085 N N . ARG A 1 274 ? -0.371 -47.308 -38.760 1.00 53.38 274 ARG A N 1
ATOM 2086 C CA . ARG A 1 274 ? -1.197 -47.317 -39.977 1.00 53.38 274 ARG A CA 1
ATOM 2087 C C . ARG A 1 274 ? -2.460 -48.142 -39.783 1.00 53.38 274 ARG A C 1
ATOM 2089 O O . ARG A 1 274 ? -2.367 -49.157 -39.058 1.00 53.38 274 ARG A O 1
#

Organism: NCBI:txid2546446

pLDDT: mean 88.61, std 13.85, range [39.28, 98.75]

Radius of gyration: 22.57 Å; chains: 1; bounding box: 55×62×67 Å

Secondary structure (DSSP, 8-state):
--EEEEEESHHHHHHHHHHHHHTT---EEEEE---TTBS--TTTT-TT-HHHHHHHHHHHHHSSS-TTHHHHHHHHHHHHHH--SEEEEEE-SSHHHHHHHHHHHHHTTTSGGGEEEEE--TGGGSSTTHHHHHHHTGGG-EEPPHHHHHHHHHHHHHHHHH--SEEEEETTEEEEE-HHHHHHHHHHHHHHHHTS-TTPPP--HHHHHHHHHHTT-SS---HHHHHHHHHHHHHTTSS---HHHHHHHHHHHHHHHHTSPPP-----------

InterPro domains:
  IPR014973 Domain of unknown function DUF1835 [PF08874] (4-119)
  IPR022123 Domain of unknown function DUF3658 [PF12395] (139-245)